Protein AF-A0A830BD38-F1 (afdb_monomer_lite)

pLDDT: mean 71.61, std 22.41, range [25.81, 93.94]

Foldseek 3Di:
DLVQLLVLLLVCCPDPVNCVLVVLLVLLVVLDVDDSVVSSLLSNWRWDFDFPWDADPDVPDIDGDDAAQPAEAEDEDESPRLRNVQVNVLSLNVVSVYQYEYEYALSSLVSVVVSVVSSVVSPDDPRRYRYDRDHPVVPPVPPPPPVVHPVCHPDPPNPDPPSCVRGDGDSVVVVVVVVPPPPPDDD

Secondary structure (DSSP, 8-state):
-HHHHHHHHHHHHH-SSS-HHHHHHHHHHHHS---HHHHHHHHS--------EEE-SSTT-EEE------SEEEEE--TTSSSHHHHHHHHHHHHTT-EEEEE--TTTHHHHHHHHHHHHHTT--TTS-EEE---HHHHTTTS---HHHHTTTS-SS-S-TTTSTT-----HHHHHHTTSSS-----

Sequence (187 aa):
MLGDVTTKAAHRLSQPEVKFLIFFAKLIQRVSPKSYQQAFAEVYVCFLVRSFAVPGNHLGQQSHGFRWPYGPVTIITHFNFPLEIPVLQLMGALYMGNKPLLRVDSKVCVVMEQMLRLLHECGLPLTDVDFINSDGKSFSWKLPKKKKLQELAENCFVPNAGFFKDAVFEDPAIISAGQASESWDDA

Organism: NCBI:txid374723

Structure (mmCIF, N/CA/C/O backbone):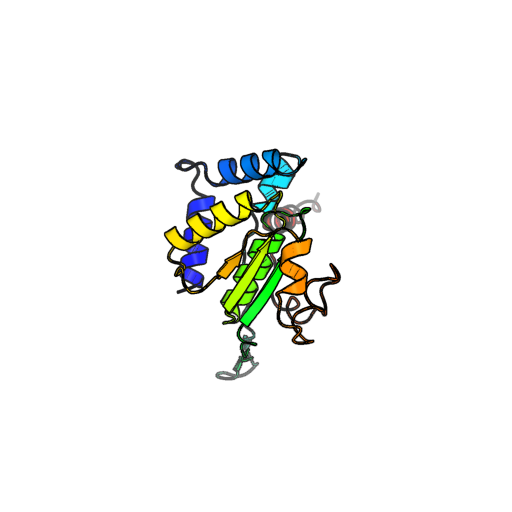
data_AF-A0A830BD38-F1
#
_entry.id   AF-A0A830BD38-F1
#
loop_
_atom_site.group_PDB
_atom_site.id
_atom_site.type_symbol
_atom_site.label_atom_id
_atom_site.label_alt_id
_atom_site.label_comp_id
_atom_site.label_asym_id
_atom_site.label_entity_id
_atom_site.label_seq_id
_atom_site.pdbx_PDB_ins_code
_atom_site.Cartn_x
_atom_site.Cartn_y
_atom_site.Cartn_z
_atom_site.occupancy
_atom_site.B_iso_or_equiv
_atom_site.auth_seq_id
_atom_site.auth_comp_id
_atom_site.auth_asym_id
_atom_site.auth_atom_id
_atom_site.pdbx_PDB_model_num
ATOM 1 N N . MET A 1 1 ? 0.819 -2.268 -16.549 1.00 77.06 1 MET A N 1
ATOM 2 C CA . MET A 1 1 ? 0.656 -3.280 -15.478 1.00 77.06 1 MET A CA 1
ATOM 3 C C . MET A 1 1 ? 0.435 -2.625 -14.117 1.00 77.06 1 MET A C 1
ATOM 5 O O . MET A 1 1 ? -0.718 -2.474 -13.753 1.00 77.06 1 MET A O 1
ATOM 9 N N . LEU A 1 2 ? 1.465 -2.166 -13.385 1.00 85.56 2 LEU A N 1
ATOM 10 C CA . LEU A 1 2 ? 1.257 -1.543 -12.060 1.00 85.56 2 LEU A CA 1
ATOM 11 C C . LEU A 1 2 ? 0.516 -0.197 -12.124 1.00 85.56 2 LEU A C 1
ATOM 13 O O . LEU A 1 2 ? -0.329 0.062 -11.279 1.00 85.56 2 LEU A O 1
ATOM 17 N N . GLY A 1 3 ? 0.764 0.620 -13.154 1.00 85.44 3 GLY A N 1
ATOM 18 C CA . GLY A 1 3 ? -0.007 1.850 -13.382 1.00 85.44 3 GLY A CA 1
ATOM 19 C C . GLY A 1 3 ? -1.508 1.581 -13.536 1.00 85.44 3 GLY A C 1
ATOM 20 O O . GLY A 1 3 ? -2.314 2.237 -12.889 1.00 85.44 3 GLY A O 1
ATOM 21 N N . ASP A 1 4 ? -1.880 0.547 -14.299 1.00 88.31 4 ASP A N 1
ATOM 22 C CA . ASP A 1 4 ? -3.284 0.158 -14.493 1.00 88.31 4 ASP A CA 1
ATOM 23 C C . ASP A 1 4 ? -3.930 -0.328 -13.190 1.00 88.31 4 ASP A C 1
ATOM 25 O O . ASP A 1 4 ? -5.096 -0.029 -12.932 1.00 88.31 4 ASP A O 1
ATOM 29 N N . VAL A 1 5 ? -3.178 -1.063 -12.360 1.00 90.81 5 VAL A N 1
ATOM 30 C CA . VAL A 1 5 ? -3.624 -1.499 -11.026 1.00 90.81 5 VAL A CA 1
ATOM 31 C C . VAL A 1 5 ? -3.916 -0.284 -10.150 1.00 90.81 5 VAL A C 1
ATOM 33 O O . VAL A 1 5 ? -4.992 -0.211 -9.560 1.00 90.81 5 VAL A O 1
ATOM 36 N N . THR A 1 6 ? -3.011 0.696 -10.113 1.00 89.06 6 THR A N 1
ATOM 37 C CA . THR A 1 6 ? -3.193 1.928 -9.334 1.00 89.06 6 THR A CA 1
ATOM 38 C C . THR A 1 6 ? -4.376 2.745 -9.835 1.00 89.06 6 THR A C 1
ATOM 40 O O . THR A 1 6 ? -5.195 3.178 -9.029 1.00 89.06 6 THR A O 1
ATOM 43 N N . THR A 1 7 ? -4.527 2.909 -11.151 1.00 88.88 7 THR A N 1
ATOM 44 C CA . THR A 1 7 ? -5.673 3.619 -11.735 1.00 88.88 7 THR A CA 1
ATOM 45 C C . THR A 1 7 ? -6.992 2.924 -11.401 1.00 88.88 7 THR A C 1
ATOM 47 O O . THR A 1 7 ? -7.953 3.587 -11.009 1.00 88.88 7 THR A O 1
ATOM 50 N N . LYS A 1 8 ? -7.050 1.589 -11.487 1.00 90.44 8 LYS A N 1
ATOM 51 C CA . LYS A 1 8 ? -8.240 0.814 -11.101 1.00 90.44 8 LYS A CA 1
ATOM 52 C C . LYS A 1 8 ? -8.540 0.932 -9.609 1.00 90.44 8 LYS A C 1
ATOM 54 O O . LYS A 1 8 ? -9.698 1.140 -9.254 1.00 90.44 8 LYS A O 1
ATOM 59 N N . ALA A 1 9 ? -7.526 0.841 -8.751 1.00 89.44 9 ALA A N 1
ATOM 60 C CA . ALA A 1 9 ? -7.683 0.979 -7.306 1.00 89.44 9 ALA A CA 1
ATOM 61 C C . ALA A 1 9 ? -8.188 2.379 -6.929 1.00 89.44 9 ALA A C 1
ATOM 63 O O . ALA A 1 9 ? -9.169 2.499 -6.196 1.00 89.44 9 ALA A O 1
ATOM 64 N N . ALA A 1 10 ? -7.594 3.429 -7.504 1.00 87.56 10 ALA A N 1
ATOM 65 C CA . ALA A 1 10 ? -8.036 4.808 -7.319 1.00 87.56 10 ALA A CA 1
ATOM 66 C C . ALA A 1 10 ? -9.488 4.997 -7.779 1.00 87.56 10 ALA A C 1
ATOM 68 O O . ALA A 1 10 ? -10.291 5.580 -7.052 1.00 87.56 10 ALA A O 1
ATOM 69 N N . HIS A 1 11 ? -9.855 4.440 -8.939 1.00 88.06 11 HIS A N 1
ATOM 70 C CA . HIS A 1 11 ? -11.228 4.484 -9.439 1.00 88.06 11 HIS A CA 1
ATOM 71 C C . HIS A 1 11 ? -12.208 3.766 -8.498 1.00 88.06 11 HIS A C 1
ATOM 73 O O . HIS A 1 11 ? -13.248 4.318 -8.154 1.00 88.06 11 HIS A O 1
ATOM 79 N N . ARG A 1 12 ? -11.868 2.566 -8.009 1.00 87.19 12 ARG A N 1
ATOM 80 C CA . ARG A 1 12 ? -12.706 1.818 -7.052 1.00 87.19 12 ARG A CA 1
ATOM 81 C C . ARG A 1 12 ? -12.887 2.553 -5.725 1.00 87.19 12 ARG A C 1
ATOM 83 O O . ARG A 1 12 ? -13.972 2.496 -5.152 1.00 87.19 12 ARG A O 1
ATOM 90 N N . LEU A 1 13 ? -11.858 3.251 -5.250 1.00 86.25 13 LEU A N 1
ATOM 91 C CA . LEU A 1 13 ? -11.946 4.075 -4.044 1.00 86.25 13 LEU A CA 1
ATOM 92 C C . LEU A 1 13 ? -12.805 5.327 -4.260 1.00 86.25 13 LEU A C 1
ATOM 94 O O . LEU A 1 13 ? -13.519 5.725 -3.347 1.00 86.25 13 LEU A O 1
ATOM 98 N N . SER A 1 14 ? -12.783 5.925 -5.452 1.00 82.94 14 SER A N 1
ATOM 99 C CA . SER A 1 14 ? -13.543 7.146 -5.763 1.00 82.94 14 SER A CA 1
ATOM 100 C C . SER A 1 14 ? -14.993 6.897 -6.194 1.00 82.94 14 SER A C 1
ATOM 102 O O . SER A 1 14 ? -15.781 7.841 -6.234 1.00 82.94 14 SER A O 1
ATOM 104 N N . GLN A 1 15 ? -15.390 5.648 -6.458 1.00 80.31 15 GLN A N 1
ATOM 105 C CA . GLN A 1 15 ? -16.774 5.307 -6.789 1.00 80.31 15 GLN A CA 1
ATOM 106 C C . GLN A 1 15 ? -17.727 5.548 -5.596 1.00 80.31 15 GLN A C 1
ATOM 108 O O . GLN A 1 15 ? -17.613 4.870 -4.567 1.00 80.31 15 GLN A O 1
ATOM 113 N N . PRO A 1 16 ? -18.727 6.446 -5.727 1.00 69.56 16 PRO A N 1
ATOM 114 C CA . PRO A 1 16 ? -19.661 6.758 -4.642 1.00 69.56 16 PRO A CA 1
ATOM 115 C C . PRO A 1 16 ? -20.617 5.597 -4.326 1.00 69.56 16 PRO A C 1
ATOM 117 O O . PRO A 1 16 ? -21.064 5.452 -3.188 1.00 69.56 16 PRO A O 1
ATOM 120 N N . GLU A 1 17 ? -20.899 4.740 -5.311 1.00 62.22 17 GLU A N 1
ATOM 121 C CA . GLU A 1 17 ? -21.837 3.618 -5.184 1.00 62.22 17 GLU A CA 1
ATOM 122 C C . GLU A 1 17 ? -21.313 2.509 -4.264 1.00 62.22 17 GLU A C 1
ATOM 124 O O . GLU A 1 17 ? -22.076 1.918 -3.499 1.00 62.22 17 GLU A O 1
ATOM 129 N N . VAL A 1 18 ? -20.000 2.253 -4.287 1.00 62.66 18 VAL A N 1
ATOM 130 C CA . VAL A 1 18 ? -19.412 1.061 -3.653 1.00 62.66 18 VAL A CA 1
ATOM 131 C C . VAL A 1 18 ? -18.927 1.325 -2.220 1.00 62.66 18 VAL A C 1
ATOM 133 O O . VAL A 1 18 ? -18.515 0.409 -1.517 1.00 62.66 18 VAL A O 1
ATOM 136 N N . LYS A 1 19 ? -19.032 2.565 -1.719 1.00 78.88 19 LYS A N 1
ATOM 137 C CA . LYS A 1 19 ? -18.708 2.965 -0.330 1.00 78.88 19 LYS A CA 1
ATOM 138 C C . LYS A 1 19 ? -17.343 2.471 0.193 1.00 78.88 19 LYS A C 1
ATOM 140 O O . LYS A 1 19 ? -17.139 2.493 1.407 1.00 78.88 19 LYS A O 1
ATOM 145 N N . PHE A 1 20 ? -16.395 2.075 -0.664 1.00 83.75 20 PHE A N 1
ATOM 146 C CA . PHE A 1 20 ? -15.089 1.565 -0.229 1.00 83.75 20 PHE A CA 1
ATOM 147 C C . PHE A 1 20 ? -14.317 2.618 0.562 1.00 83.75 20 PHE A C 1
ATOM 149 O O . PHE A 1 20 ? -13.803 2.324 1.637 1.00 83.75 20 PHE A O 1
ATOM 156 N N . LEU A 1 21 ? -14.330 3.868 0.102 1.00 83.94 21 LEU A N 1
ATOM 157 C CA . LEU A 1 21 ? -13.717 4.987 0.815 1.00 83.94 21 LEU A CA 1
ATOM 158 C C . LEU A 1 21 ? -14.255 5.131 2.250 1.00 83.94 21 LEU A C 1
ATOM 160 O O . LEU A 1 21 ? -13.500 5.226 3.215 1.00 83.94 21 LEU A O 1
ATOM 164 N N . ILE A 1 22 ? -15.583 5.078 2.398 1.00 87.19 22 ILE A N 1
ATOM 165 C CA . ILE A 1 22 ? -16.274 5.171 3.692 1.00 87.19 22 ILE A CA 1
ATOM 166 C C . ILE A 1 22 ? -15.960 3.943 4.552 1.00 87.19 22 ILE A C 1
ATOM 168 O O . ILE A 1 22 ? -15.802 4.062 5.768 1.00 87.19 22 ILE A O 1
ATOM 172 N N . PHE A 1 23 ? -15.880 2.764 3.936 1.00 90.94 23 PHE A N 1
ATOM 173 C CA . PHE A 1 23 ? -15.516 1.522 4.604 1.00 90.94 23 PHE A CA 1
ATOM 174 C C . PHE A 1 23 ? -14.113 1.612 5.209 1.00 90.94 23 PHE A C 1
ATOM 176 O O . PHE A 1 23 ? -13.972 1.376 6.409 1.00 90.94 23 PHE A O 1
ATOM 183 N N . PHE A 1 24 ? -13.106 2.023 4.433 1.00 91.19 24 PHE A N 1
ATOM 184 C CA . PHE A 1 24 ? -11.736 2.172 4.928 1.00 91.19 24 PHE A CA 1
ATOM 185 C C . PHE A 1 24 ? -11.625 3.267 5.991 1.00 91.19 24 PHE A C 1
ATOM 187 O O . PHE A 1 24 ? -11.041 3.016 7.044 1.00 91.19 24 PHE A O 1
ATOM 194 N N . ALA A 1 25 ? -12.258 4.428 5.794 1.00 90.56 25 ALA A N 1
ATOM 195 C CA . ALA A 1 25 ? -12.259 5.498 6.794 1.00 90.56 25 ALA A CA 1
ATOM 196 C C . ALA A 1 25 ? -12.859 5.023 8.133 1.00 90.56 25 ALA A C 1
ATOM 198 O O . ALA A 1 25 ? -12.268 5.217 9.196 1.00 90.56 25 ALA A O 1
ATOM 199 N N . LYS A 1 26 ? -13.997 4.314 8.101 1.00 92.19 26 LYS A N 1
ATOM 200 C CA . LYS A 1 26 ? -14.614 3.739 9.311 1.00 92.19 26 LYS A CA 1
ATOM 201 C C . LYS A 1 26 ? -13.795 2.601 9.915 1.00 92.19 26 LYS A C 1
ATOM 203 O O . LYS A 1 26 ? -13.798 2.439 11.134 1.00 92.19 26 LYS A O 1
ATOM 208 N N . LEU A 1 27 ? -13.118 1.800 9.095 1.00 92.38 27 LEU A N 1
ATOM 209 C CA . LEU A 1 27 ? -12.240 0.736 9.575 1.00 92.38 27 LEU A CA 1
ATOM 210 C C . LEU A 1 27 ? -11.045 1.325 10.332 1.00 92.38 27 LEU A C 1
ATOM 212 O O . LEU A 1 27 ? -10.742 0.861 11.429 1.00 92.38 27 LEU A O 1
ATOM 216 N N . ILE A 1 28 ? -10.440 2.393 9.803 1.00 91.44 28 ILE A N 1
ATOM 217 C CA . ILE A 1 28 ? -9.360 3.135 10.465 1.00 91.44 28 ILE A CA 1
ATOM 218 C C . ILE A 1 28 ? -9.834 3.685 11.814 1.00 91.44 28 ILE A C 1
ATOM 220 O O . ILE A 1 28 ? -9.161 3.459 12.816 1.00 91.44 28 ILE A O 1
ATOM 224 N N . GLN A 1 29 ? -11.018 4.305 11.877 1.00 92.00 29 GLN A N 1
ATOM 225 C CA . GLN A 1 29 ? -11.581 4.805 13.141 1.00 92.00 29 GLN A CA 1
ATOM 226 C C . GLN A 1 29 ? -11.807 3.719 14.203 1.00 92.00 29 GLN A C 1
ATOM 228 O O . GLN A 1 29 ? -11.826 4.017 15.395 1.00 92.00 29 GLN A O 1
ATOM 233 N N . ARG A 1 30 ? -12.011 2.460 13.795 1.00 91.69 30 ARG A N 1
ATOM 234 C CA . ARG A 1 30 ? -12.192 1.339 14.732 1.00 91.69 30 ARG A CA 1
ATOM 235 C C . ARG A 1 30 ? -10.878 0.824 15.306 1.00 91.69 30 ARG A C 1
ATOM 237 O O . ARG A 1 30 ? -10.887 0.296 16.413 1.00 91.69 30 ARG A O 1
ATOM 244 N N . VAL A 1 31 ? -9.779 0.938 14.562 1.00 89.50 31 VAL A N 1
ATOM 245 C CA . VAL A 1 31 ? -8.465 0.420 14.984 1.00 89.50 31 VAL A CA 1
ATOM 246 C C . VAL A 1 31 ? -7.549 1.498 15.555 1.00 89.50 31 VAL A C 1
ATOM 248 O O . VAL A 1 31 ? -6.598 1.180 16.263 1.00 89.50 31 VAL A O 1
ATOM 251 N N . SER A 1 32 ? -7.820 2.767 15.248 1.00 87.62 32 SER A N 1
ATOM 252 C CA . SER A 1 32 ? -7.028 3.914 15.674 1.00 87.62 32 SER A CA 1
ATOM 253 C C . SER A 1 32 ? -7.949 5.074 16.067 1.00 87.62 32 SER A C 1
ATOM 255 O O . SER A 1 32 ? -8.920 5.343 15.355 1.00 87.62 32 SER A O 1
ATOM 257 N N . PRO A 1 33 ? -7.677 5.780 17.182 1.00 88.50 33 PRO A N 1
ATOM 258 C CA . PRO A 1 33 ? -8.521 6.865 17.676 1.00 88.50 33 PRO A CA 1
ATOM 259 C C . PRO A 1 33 ? -8.312 8.146 16.850 1.00 88.50 33 PRO A C 1
ATOM 261 O O . PRO A 1 33 ? -7.721 9.115 17.321 1.00 88.50 33 PRO A O 1
ATOM 264 N N . LYS A 1 34 ? -8.780 8.145 15.598 1.00 87.88 34 LYS A N 1
ATOM 265 C CA . LYS A 1 34 ? -8.681 9.280 14.671 1.00 87.88 34 LYS A CA 1
ATOM 266 C C . LYS A 1 34 ? -10.043 9.877 14.339 1.00 87.88 34 LYS A C 1
ATOM 268 O O . LYS A 1 34 ? -11.065 9.183 14.305 1.00 87.88 34 LYS A O 1
ATOM 273 N N . SER A 1 35 ? -10.056 11.179 14.056 1.00 92.25 35 SER A N 1
ATOM 274 C CA . SER A 1 35 ? -11.255 11.846 13.545 1.00 92.25 35 SER A CA 1
ATOM 275 C C . SER A 1 35 ? -11.627 11.283 12.170 1.00 92.25 35 SER A C 1
ATOM 277 O O . SER A 1 35 ? -10.781 10.757 11.446 1.00 92.25 35 SER A O 1
ATOM 279 N N . TYR A 1 36 ? -12.902 11.388 11.792 1.00 89.62 36 TYR A N 1
ATOM 280 C CA . TYR A 1 36 ? -13.357 10.870 10.498 1.00 89.62 36 TYR A CA 1
ATOM 281 C C . TYR A 1 36 ? -12.655 11.577 9.338 1.00 89.62 36 TYR A C 1
ATOM 283 O O . TYR A 1 36 ? -12.253 10.929 8.383 1.00 89.62 36 TYR A O 1
ATOM 291 N N . GLN A 1 37 ? -12.462 12.893 9.449 1.00 89.56 37 GLN A N 1
ATOM 292 C CA . GLN A 1 37 ? -11.770 13.691 8.438 1.00 89.56 37 GLN A CA 1
ATOM 293 C C . GLN A 1 37 ? -10.311 13.258 8.273 1.00 89.56 37 GLN A C 1
ATOM 295 O O . GLN A 1 37 ? -9.845 13.119 7.148 1.00 89.56 37 GLN A O 1
ATOM 300 N N . GLN A 1 38 ? -9.613 12.972 9.375 1.00 87.12 38 GLN A N 1
ATOM 301 C CA . GLN A 1 38 ? -8.239 12.478 9.314 1.00 87.12 38 GLN A CA 1
ATOM 302 C C . GLN A 1 38 ? -8.171 11.072 8.703 1.00 87.12 38 GLN A C 1
ATOM 304 O O . GLN A 1 38 ? -7.370 10.826 7.807 1.00 87.12 38 GLN A O 1
ATOM 309 N N . ALA A 1 39 ? -9.060 10.170 9.129 1.00 88.38 39 ALA A N 1
ATOM 310 C CA . ALA A 1 39 ? -9.146 8.823 8.571 1.00 88.38 39 ALA A CA 1
ATOM 311 C C . ALA A 1 39 ? -9.531 8.826 7.081 1.00 88.38 39 ALA A C 1
ATOM 313 O O . ALA A 1 39 ? -9.086 7.969 6.326 1.00 88.38 39 ALA A O 1
ATOM 314 N N . PHE A 1 40 ? -10.354 9.782 6.652 1.00 88.38 40 PHE A N 1
ATOM 315 C CA . PHE A 1 40 ? -10.717 9.981 5.253 1.00 88.38 40 PHE A CA 1
ATOM 316 C C . PHE A 1 40 ? -9.521 10.467 4.429 1.00 88.38 40 PHE A C 1
ATOM 318 O O . PHE A 1 40 ? -9.263 9.914 3.362 1.00 88.38 40 PHE A O 1
ATOM 325 N N . ALA A 1 41 ? -8.773 11.452 4.937 1.00 86.19 41 ALA A N 1
ATOM 326 C CA . ALA A 1 41 ? -7.584 11.977 4.272 1.00 86.19 41 ALA A CA 1
ATOM 327 C C . ALA A 1 41 ? -6.530 10.883 4.040 1.00 86.19 41 ALA A C 1
ATOM 329 O O . ALA A 1 41 ? -5.989 10.795 2.945 1.00 86.19 41 ALA A O 1
ATOM 330 N N . GLU A 1 42 ? -6.331 9.977 5.005 1.00 85.94 42 GLU A N 1
ATOM 331 C CA . GLU A 1 42 ? -5.406 8.839 4.865 1.00 85.94 42 GLU A CA 1
ATOM 332 C C . GLU A 1 42 ? -5.766 7.871 3.732 1.00 85.94 42 GLU A C 1
ATOM 334 O O . GLU A 1 42 ? -4.886 7.229 3.162 1.00 85.94 42 GLU A O 1
ATOM 339 N N . VAL A 1 43 ? -7.057 7.723 3.423 1.00 85.06 43 VAL A N 1
ATOM 340 C CA . VAL A 1 43 ? -7.534 6.849 2.338 1.00 85.06 43 VAL A CA 1
ATOM 341 C C . VAL A 1 43 ? -7.496 7.576 0.997 1.00 85.06 43 VAL A C 1
ATOM 343 O O . VAL A 1 43 ? -7.299 6.944 -0.038 1.00 85.06 43 VAL A O 1
ATOM 346 N N . TYR A 1 44 ? -7.670 8.897 1.010 1.00 79.56 44 TYR A N 1
ATOM 347 C CA . TYR A 1 44 ? -7.700 9.739 -0.183 1.00 79.56 44 TYR A CA 1
ATOM 348 C C . TYR A 1 44 ? -6.302 10.096 -0.728 1.00 79.56 44 TYR A C 1
ATOM 350 O O . TYR A 1 44 ? -6.170 10.935 -1.617 1.00 79.56 44 TYR A O 1
ATOM 358 N N . VAL A 1 45 ? -5.240 9.456 -0.238 1.00 68.00 45 VAL A N 1
ATOM 359 C CA . VAL A 1 45 ? -3.889 9.690 -0.755 1.00 68.00 45 VAL A CA 1
ATOM 360 C C . VAL A 1 45 ? -3.689 8.951 -2.077 1.00 68.00 45 VAL A C 1
ATOM 362 O O . VAL A 1 45 ? -3.914 7.745 -2.186 1.00 68.00 45 VAL A O 1
ATOM 365 N N . CYS A 1 46 ? -3.249 9.688 -3.097 1.00 60.06 46 CYS A N 1
ATOM 366 C CA . CYS A 1 46 ? -2.926 9.138 -4.406 1.00 60.06 46 CYS A CA 1
ATOM 367 C C . CYS A 1 46 ? -1.423 8.830 -4.490 1.00 60.06 46 CYS A C 1
ATOM 369 O O . CYS A 1 46 ? -0.583 9.656 -4.137 1.00 60.06 46 CYS A O 1
ATOM 371 N N . PHE A 1 47 ? -1.070 7.635 -4.964 1.00 67.19 47 PHE A N 1
ATOM 372 C CA . PHE A 1 47 ? 0.316 7.160 -4.979 1.00 67.19 47 PHE A CA 1
ATOM 373 C C . PHE A 1 47 ? 0.896 7.200 -6.393 1.00 67.19 47 PHE A C 1
ATOM 375 O O . PHE A 1 47 ? 0.710 6.260 -7.175 1.00 67.19 47 PHE A O 1
ATOM 382 N N . LEU A 1 48 ? 1.629 8.273 -6.706 1.00 61.53 48 LEU A N 1
ATOM 383 C CA . LEU A 1 48 ? 2.283 8.489 -7.996 1.00 61.53 48 LEU A CA 1
ATOM 384 C C . LEU A 1 48 ? 3.809 8.393 -7.868 1.00 61.53 48 LEU A C 1
ATOM 386 O O . LEU A 1 48 ? 4.409 8.909 -6.929 1.00 61.53 48 LEU A O 1
ATOM 390 N N . VAL A 1 49 ? 4.454 7.756 -8.846 1.00 64.31 49 VAL A N 1
ATOM 391 C CA . VAL A 1 49 ? 5.913 7.802 -9.002 1.00 64.31 49 VAL A CA 1
ATOM 392 C C . VAL A 1 49 ? 6.253 8.571 -10.260 1.00 64.31 49 VAL A C 1
ATOM 394 O O . VAL A 1 49 ? 5.753 8.275 -11.346 1.00 64.31 49 VAL A O 1
ATOM 397 N N . ARG A 1 50 ? 7.147 9.548 -10.113 1.00 66.50 50 ARG A N 1
ATOM 398 C CA . ARG A 1 50 ? 7.633 10.354 -11.224 1.00 66.50 50 ARG A CA 1
ATOM 399 C C . ARG A 1 50 ? 8.847 9.690 -11.879 1.00 66.50 50 ARG A C 1
ATOM 401 O O . ARG A 1 50 ? 9.754 9.175 -11.211 1.00 66.50 50 ARG A O 1
ATOM 408 N N . SER A 1 51 ? 8.860 9.704 -13.210 1.00 65.50 51 SER A N 1
ATOM 409 C CA . SER A 1 51 ? 10.034 9.329 -14.001 1.00 65.50 51 SER A CA 1
ATOM 410 C C . SER A 1 51 ? 11.078 10.449 -13.992 1.00 65.50 51 SER A C 1
ATOM 412 O O . SER A 1 51 ? 10.734 11.631 -13.976 1.00 65.50 51 SER A O 1
ATOM 414 N N . PHE A 1 52 ? 12.355 10.078 -14.047 1.00 67.94 52 PHE A N 1
ATOM 415 C CA . PHE A 1 52 ? 13.470 11.007 -14.214 1.00 67.94 52 PHE A CA 1
ATOM 416 C C . PHE A 1 52 ? 13.811 11.189 -15.690 1.00 67.94 52 PHE A C 1
ATOM 418 O O . PHE A 1 52 ? 14.871 10.762 -16.152 1.00 67.94 52 PHE A O 1
ATOM 425 N N . ALA A 1 53 ? 12.890 11.790 -16.432 1.00 72.56 53 ALA A N 1
ATOM 426 C CA . ALA A 1 53 ? 13.163 12.255 -17.781 1.00 72.56 53 ALA A CA 1
ATOM 427 C C . ALA A 1 53 ? 13.279 13.778 -17.743 1.00 72.56 53 ALA A C 1
ATOM 429 O O . ALA A 1 53 ? 12.315 14.456 -17.378 1.00 72.56 53 ALA A O 1
ATOM 430 N N . VAL A 1 54 ? 14.454 14.311 -18.082 1.00 76.50 54 VAL A N 1
ATOM 431 C CA . VAL A 1 54 ? 14.631 15.757 -18.261 1.00 76.50 54 VAL A CA 1
ATOM 432 C C . VAL A 1 54 ? 14.784 16.023 -19.758 1.00 76.50 54 VAL A C 1
ATOM 434 O O . VAL A 1 54 ? 15.714 15.489 -20.376 1.00 76.50 54 VAL A O 1
ATOM 437 N N . PRO A 1 55 ? 13.870 16.799 -20.369 1.00 80.38 55 PRO A N 1
ATOM 438 C CA . PRO A 1 55 ? 14.022 17.192 -21.759 1.00 80.38 55 PRO A CA 1
ATOM 439 C C . PRO A 1 55 ? 15.228 18.125 -21.885 1.00 80.38 55 PRO A C 1
ATOM 441 O O . PRO A 1 55 ? 15.428 19.019 -21.064 1.00 80.38 55 PRO A O 1
ATOM 444 N N . GLY A 1 56 ? 16.058 17.887 -22.895 1.00 83.00 56 GLY A N 1
ATOM 445 C CA . GLY A 1 56 ? 17.142 18.789 -23.252 1.00 83.00 56 GLY A CA 1
ATOM 446 C C . GLY A 1 56 ? 16.658 19.932 -24.139 1.00 83.00 56 GLY A C 1
ATOM 447 O O . GLY A 1 56 ? 15.536 19.935 -24.641 1.00 83.00 56 GLY A O 1
ATOM 448 N N . ASN A 1 57 ? 17.550 20.890 -24.375 1.00 86.56 57 ASN A N 1
ATOM 449 C CA . ASN A 1 57 ? 17.244 22.089 -25.159 1.00 86.56 57 ASN A CA 1
ATOM 450 C C . ASN A 1 57 ? 17.296 21.852 -26.679 1.00 86.56 57 ASN A C 1
ATOM 452 O O . ASN A 1 57 ? 16.999 22.760 -27.449 1.00 86.56 57 ASN A O 1
ATOM 456 N N . HIS A 1 58 ? 17.686 20.653 -27.118 1.00 86.50 58 HIS A N 1
ATOM 457 C CA . HIS A 1 58 ? 17.798 20.289 -28.528 1.00 86.50 58 HIS A CA 1
ATOM 458 C C . HIS A 1 58 ? 16.875 19.122 -28.865 1.00 86.50 58 HIS A C 1
ATOM 460 O O . HIS A 1 58 ? 16.622 18.242 -28.038 1.00 86.50 58 HIS A O 1
ATOM 466 N N . LEU A 1 59 ? 16.400 19.091 -30.110 1.00 82.31 59 LEU A N 1
ATOM 467 C CA . LEU A 1 59 ? 15.556 18.012 -30.609 1.00 82.31 59 LEU A CA 1
ATOM 468 C C . LEU A 1 59 ? 16.286 16.663 -30.465 1.00 82.31 59 LEU A C 1
ATOM 470 O O . LEU A 1 59 ? 17.421 16.515 -30.911 1.00 82.31 59 LEU A O 1
ATOM 474 N N . GLY A 1 60 ? 15.642 15.689 -29.819 1.00 82.56 60 GLY A N 1
ATOM 475 C CA . GLY A 1 60 ? 16.224 14.367 -29.551 1.00 82.56 60 GLY A CA 1
ATOM 476 C C . GLY A 1 60 ? 17.115 14.286 -28.305 1.00 82.56 60 GLY A C 1
ATOM 477 O O . GLY A 1 60 ? 17.529 13.192 -27.927 1.00 82.56 60 GLY A O 1
ATOM 478 N N . GLN A 1 61 ? 17.378 15.402 -27.621 1.00 85.56 61 GLN A N 1
ATOM 479 C CA . GLN A 1 61 ? 18.104 15.394 -26.357 1.00 85.56 61 GLN A CA 1
ATOM 480 C C . GLN A 1 61 ? 17.139 15.074 -25.210 1.00 85.56 61 GLN A C 1
ATOM 482 O O . GLN A 1 61 ? 16.270 15.871 -24.864 1.00 85.56 61 GLN A O 1
ATOM 487 N N . GLN A 1 62 ? 17.297 13.902 -24.602 1.00 83.25 62 GLN A N 1
ATOM 488 C CA . GLN A 1 62 ? 16.577 13.5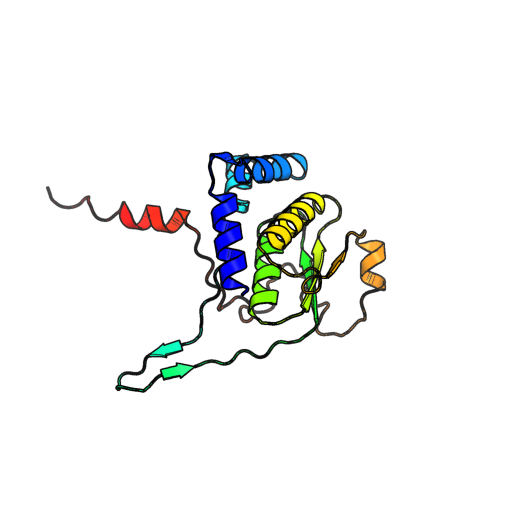06 -23.392 1.00 83.25 62 GLN A CA 1
ATOM 489 C C . GLN A 1 62 ? 17.544 12.769 -22.471 1.00 83.25 62 GLN A C 1
ATOM 491 O O . GLN A 1 62 ? 18.220 11.834 -22.903 1.00 83.25 62 GLN A O 1
ATOM 496 N N . SER A 1 63 ? 17.624 13.180 -21.207 1.00 80.94 63 SER A N 1
ATOM 497 C CA . SER A 1 63 ? 18.316 12.391 -20.189 1.00 80.94 63 SER A CA 1
ATOM 498 C C . SER A 1 63 ? 17.305 11.492 -19.485 1.00 80.94 63 SER A C 1
ATOM 500 O O . SER A 1 63 ? 16.237 11.944 -19.079 1.00 80.94 63 SER A O 1
ATOM 502 N N . HIS A 1 64 ? 17.645 10.209 -19.363 1.00 80.12 64 HIS A N 1
ATOM 503 C CA . HIS A 1 64 ? 16.826 9.214 -18.681 1.00 80.12 64 HIS A CA 1
ATOM 504 C C . HIS A 1 64 ? 17.611 8.634 -17.511 1.00 80.12 64 HIS A C 1
ATOM 506 O O . HIS A 1 64 ? 18.677 8.042 -17.693 1.00 80.12 64 HIS A O 1
ATOM 512 N N . GLY A 1 65 ? 17.081 8.801 -16.303 1.00 77.75 65 GLY A N 1
ATOM 513 C CA . GLY A 1 65 ? 17.579 8.100 -15.128 1.00 77.75 65 GLY A CA 1
ATOM 514 C C . GLY A 1 65 ? 17.018 6.682 -15.076 1.00 77.75 65 GLY A C 1
ATOM 515 O O . GLY A 1 65 ? 15.804 6.501 -14.984 1.00 77.75 65 GLY A O 1
ATOM 516 N N . PHE A 1 66 ? 17.891 5.676 -15.087 1.00 76.12 66 PHE A N 1
ATOM 517 C CA . PHE A 1 66 ? 17.500 4.294 -14.815 1.00 76.12 66 PHE A CA 1
ATOM 518 C C . PHE A 1 66 ? 17.579 4.015 -13.315 1.00 76.12 66 PHE A C 1
ATOM 520 O O . PHE A 1 66 ? 18.561 4.363 -12.659 1.00 76.12 66 PHE A O 1
ATOM 527 N N . ARG A 1 67 ? 16.547 3.366 -12.770 1.00 73.19 67 ARG A N 1
ATOM 528 C CA . ARG A 1 67 ? 16.528 2.894 -11.381 1.00 73.19 67 ARG A CA 1
ATOM 529 C C . ARG A 1 67 ? 16.747 1.388 -11.373 1.00 73.19 67 ARG A C 1
ATOM 531 O O . ARG A 1 67 ? 16.107 0.673 -12.139 1.00 73.19 67 ARG A O 1
ATOM 538 N N . TRP A 1 68 ? 17.649 0.921 -10.517 1.00 78.81 68 TRP A N 1
ATOM 539 C CA . TRP A 1 68 ? 17.923 -0.505 -10.360 1.00 78.81 68 TRP A CA 1
ATOM 540 C C . TRP A 1 68 ? 17.273 -1.023 -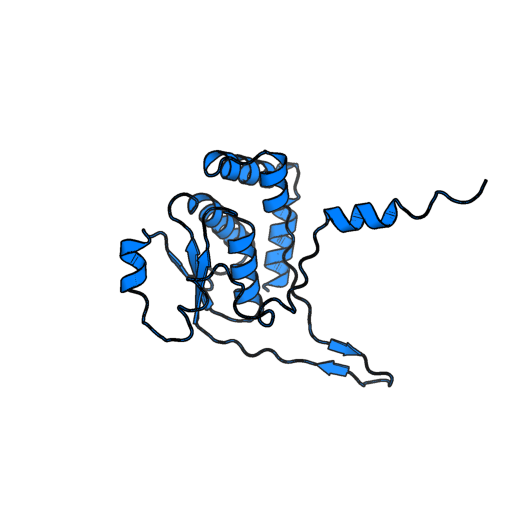9.073 1.00 78.81 68 TRP A C 1
ATOM 542 O O . TRP A 1 68 ? 17.494 -0.416 -8.020 1.00 78.81 68 TRP A O 1
ATOM 552 N N . PRO A 1 69 ? 16.488 -2.114 -9.122 1.00 82.88 69 PRO A N 1
ATOM 553 C CA . PRO A 1 69 ? 15.867 -2.670 -7.928 1.00 82.88 69 PRO A CA 1
ATOM 554 C C . PRO A 1 69 ? 16.930 -3.211 -6.970 1.00 82.88 69 PRO A C 1
ATOM 556 O O . PRO A 1 69 ? 17.921 -3.823 -7.376 1.00 82.88 69 PRO A O 1
ATOM 559 N N . TYR A 1 70 ? 16.691 -3.031 -5.675 1.00 77.31 70 TYR A N 1
ATOM 560 C CA . TYR A 1 70 ? 17.496 -3.639 -4.618 1.00 77.31 70 TYR A CA 1
ATOM 561 C C . TYR A 1 70 ? 17.211 -5.139 -4.460 1.00 77.31 70 TYR A C 1
ATOM 563 O O . TYR A 1 70 ? 18.059 -5.868 -3.942 1.00 77.31 70 TYR A O 1
ATOM 571 N N . GLY A 1 71 ? 16.037 -5.600 -4.902 1.00 82.56 71 GLY A N 1
ATOM 572 C CA . GLY A 1 71 ? 15.584 -6.983 -4.766 1.00 82.56 71 GLY A CA 1
ATOM 573 C C . GLY A 1 71 ? 14.579 -7.137 -3.618 1.00 82.56 71 GLY A C 1
ATOM 574 O O . GLY A 1 71 ? 13.655 -6.329 -3.522 1.00 82.56 71 GLY A O 1
ATOM 575 N N . PRO A 1 72 ? 14.695 -8.170 -2.761 1.00 84.12 72 PRO A N 1
ATOM 576 C CA . PRO A 1 72 ? 13.800 -8.340 -1.616 1.00 84.12 72 PRO A CA 1
ATOM 577 C C . PRO A 1 72 ? 13.974 -7.219 -0.583 1.00 84.12 72 PRO A C 1
ATOM 579 O O . PRO A 1 72 ? 15.083 -7.000 -0.086 1.00 84.12 72 PRO A O 1
ATOM 582 N N . VAL A 1 73 ? 12.881 -6.538 -0.237 1.00 81.44 73 VAL A N 1
ATOM 583 C CA . VAL A 1 73 ? 12.865 -5.433 0.736 1.00 81.44 73 VAL A CA 1
ATOM 584 C C . VAL A 1 73 ? 11.849 -5.707 1.834 1.00 81.44 73 VAL A C 1
ATOM 586 O O . VAL A 1 73 ? 10.760 -6.186 1.556 1.00 81.44 73 VAL A O 1
ATOM 589 N N . THR A 1 74 ? 12.181 -5.393 3.083 1.00 84.75 74 THR A N 1
ATOM 590 C CA . THR A 1 74 ? 11.247 -5.519 4.207 1.00 84.75 74 THR A CA 1
ATOM 591 C C . THR A 1 74 ? 10.729 -4.144 4.591 1.00 84.75 74 THR A C 1
ATOM 593 O O . THR A 1 74 ? 11.515 -3.232 4.832 1.00 84.75 74 THR A O 1
ATOM 596 N N . ILE A 1 75 ? 9.409 -4.012 4.673 1.00 84.38 75 ILE A N 1
ATOM 597 C CA . ILE A 1 75 ? 8.716 -2.796 5.085 1.00 84.38 75 ILE A CA 1
ATOM 598 C C . ILE A 1 75 ? 8.120 -3.052 6.464 1.00 84.38 75 ILE A C 1
ATOM 600 O O . ILE A 1 75 ? 7.317 -3.971 6.632 1.00 84.38 75 ILE A O 1
ATOM 604 N N . ILE A 1 76 ? 8.518 -2.241 7.443 1.00 83.31 76 ILE A N 1
ATOM 605 C CA . ILE A 1 76 ? 7.977 -2.279 8.800 1.00 83.31 76 ILE A CA 1
ATOM 606 C C . ILE A 1 76 ? 7.343 -0.929 9.091 1.00 83.31 76 ILE A C 1
ATOM 608 O O . ILE A 1 76 ? 8.024 0.092 9.075 1.00 83.31 76 ILE A O 1
ATOM 612 N N . THR A 1 77 ? 6.042 -0.931 9.361 1.00 82.50 77 THR A N 1
ATOM 613 C CA . THR A 1 77 ? 5.286 0.296 9.623 1.00 82.50 77 THR A CA 1
ATOM 614 C C . THR A 1 77 ? 4.745 0.334 11.046 1.00 82.50 77 THR A C 1
ATOM 616 O O . THR A 1 77 ? 4.463 -0.695 11.669 1.00 82.50 77 THR A O 1
ATOM 619 N N . HIS A 1 78 ? 4.618 1.548 11.578 1.00 79.38 78 HIS A N 1
ATOM 620 C CA . HIS A 1 78 ? 4.090 1.801 12.914 1.00 79.38 78 HIS A CA 1
ATOM 621 C C . HIS A 1 78 ? 2.563 1.992 12.899 1.00 79.38 78 HIS A C 1
ATOM 623 O O . HIS A 1 78 ? 1.943 2.189 11.858 1.00 79.38 78 HIS A O 1
ATOM 629 N N . PHE A 1 79 ? 1.947 2.051 14.080 1.00 79.38 79 PHE A N 1
ATOM 630 C CA . PHE A 1 79 ? 0.488 2.128 14.230 1.00 79.38 79 PHE A CA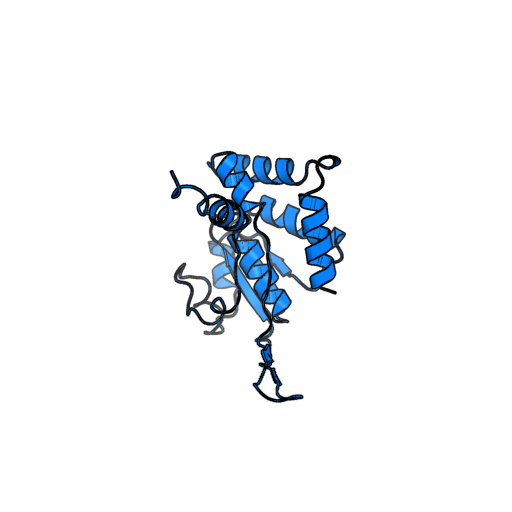 1
ATOM 631 C C . PHE A 1 79 ? -0.141 3.502 13.918 1.00 79.38 79 PHE A C 1
ATOM 633 O O . PHE A 1 79 ? -1.332 3.553 13.624 1.00 79.38 79 PHE A O 1
ATOM 640 N N . ASN A 1 80 ? 0.617 4.612 13.986 1.00 81.88 80 ASN A N 1
ATOM 641 C CA . ASN A 1 80 ? 0.034 5.956 13.844 1.00 81.88 80 ASN A CA 1
ATOM 642 C C . ASN A 1 80 ? -0.664 6.202 12.505 1.00 81.88 80 ASN A C 1
ATOM 644 O O . ASN A 1 80 ? -1.674 6.879 12.523 1.00 81.88 80 ASN A O 1
ATOM 648 N N . PHE A 1 81 ? -0.180 5.684 11.374 1.00 83.94 81 PHE A N 1
ATOM 649 C CA . PHE A 1 81 ? -0.815 5.849 10.058 1.00 83.94 81 PHE A CA 1
ATOM 650 C C . PHE A 1 81 ? -1.056 4.461 9.463 1.00 83.94 81 PHE A C 1
ATOM 652 O O . PHE A 1 81 ? -0.183 3.933 8.775 1.00 83.94 81 PHE A O 1
ATOM 659 N N . PRO A 1 82 ? -2.187 3.816 9.799 1.00 84.75 82 PRO A N 1
ATOM 660 C CA . PRO A 1 82 ? -2.399 2.399 9.514 1.00 84.75 82 PRO A CA 1
ATOM 661 C C . PRO A 1 82 ? -2.578 2.051 8.031 1.00 84.75 82 PRO A C 1
ATOM 663 O O . PRO A 1 82 ? -2.475 0.873 7.692 1.00 84.75 82 PRO A O 1
ATOM 666 N N . LEU A 1 83 ? -2.853 3.030 7.162 1.00 88.25 83 LEU A N 1
ATOM 667 C CA . LEU A 1 83 ? -3.034 2.810 5.722 1.00 88.25 83 LEU A CA 1
ATOM 668 C C . LEU A 1 83 ? -2.052 3.628 4.882 1.00 88.25 83 LEU A C 1
ATOM 670 O O . LEU A 1 83 ? -1.329 3.052 4.078 1.00 88.25 83 LEU A O 1
ATOM 674 N N . GLU A 1 84 ? -1.973 4.938 5.109 1.00 85.50 84 GLU A N 1
ATOM 675 C CA . GLU A 1 84 ? -1.182 5.857 4.285 1.00 85.50 84 GLU A CA 1
ATOM 676 C C . GLU A 1 84 ? 0.299 5.443 4.177 1.00 85.50 84 GLU A C 1
ATOM 678 O O . GLU A 1 84 ? 0.760 5.068 3.102 1.00 85.50 84 GLU A O 1
ATOM 683 N N . ILE A 1 85 ? 1.041 5.420 5.290 1.00 85.25 85 ILE A N 1
ATOM 684 C CA . ILE A 1 85 ? 2.478 5.083 5.289 1.00 85.25 85 ILE A CA 1
ATOM 685 C C . ILE A 1 85 ? 2.758 3.667 4.746 1.00 85.25 85 ILE A C 1
ATOM 687 O O . ILE A 1 85 ? 3.639 3.529 3.891 1.00 85.25 85 ILE A O 1
ATOM 691 N N . PRO A 1 86 ? 2.043 2.608 5.183 1.00 87.81 86 PRO A N 1
ATOM 692 C CA . PRO A 1 86 ? 2.234 1.264 4.642 1.00 87.81 86 PRO A CA 1
ATOM 693 C C . PRO A 1 86 ? 2.010 1.175 3.136 1.00 87.81 86 PRO A C 1
ATOM 695 O O . PRO A 1 86 ? 2.807 0.540 2.447 1.00 87.81 86 PRO A O 1
ATOM 698 N N . VAL A 1 87 ? 0.955 1.806 2.614 1.00 88.81 87 VAL A N 1
ATOM 699 C CA . VAL A 1 87 ? 0.643 1.748 1.182 1.00 88.81 87 VAL A CA 1
ATOM 700 C C . VAL A 1 87 ? 1.643 2.576 0.378 1.00 88.81 87 VAL A C 1
ATOM 702 O O . VAL A 1 87 ? 2.109 2.100 -0.656 1.00 88.81 87 VAL A O 1
ATOM 705 N N . LEU A 1 88 ? 2.056 3.748 0.874 1.00 85.75 88 LEU A N 1
ATOM 706 C CA . LEU A 1 88 ? 3.110 4.570 0.264 1.00 85.75 88 LEU A CA 1
ATOM 707 C C . LEU A 1 88 ? 4.407 3.780 0.085 1.00 85.75 88 LEU A C 1
ATOM 709 O O . LEU A 1 88 ? 4.979 3.734 -1.006 1.00 85.75 88 LEU A O 1
ATOM 713 N N . GLN A 1 89 ? 4.864 3.137 1.160 1.00 86.00 89 GLN A N 1
ATOM 714 C CA . GLN A 1 89 ? 6.084 2.335 1.152 1.00 86.00 89 GLN A CA 1
ATOM 715 C C . GLN A 1 89 ? 5.940 1.096 0.265 1.00 86.00 89 GLN A C 1
ATOM 717 O O . GLN A 1 89 ? 6.864 0.775 -0.484 1.00 86.00 89 GLN A O 1
ATOM 722 N N . LEU A 1 90 ? 4.786 0.422 0.315 1.00 88.88 90 LEU A N 1
ATOM 723 C CA . LEU A 1 90 ? 4.517 -0.772 -0.482 1.00 88.88 90 LEU A CA 1
ATOM 724 C C . LEU A 1 90 ? 4.512 -0.456 -1.978 1.00 88.88 90 LEU A C 1
ATOM 726 O O . LEU A 1 90 ? 5.254 -1.072 -2.742 1.00 88.88 90 LEU A O 1
ATOM 730 N N . MET A 1 91 ? 3.697 0.514 -2.391 1.00 87.88 91 MET A N 1
ATOM 731 C CA . MET A 1 91 ? 3.577 0.903 -3.793 1.00 87.88 91 MET A CA 1
ATOM 732 C C . MET A 1 91 ? 4.893 1.491 -4.296 1.00 87.88 91 MET A C 1
ATOM 734 O O . MET A 1 91 ? 5.337 1.129 -5.380 1.00 87.88 91 MET A O 1
ATOM 738 N N . GLY A 1 92 ? 5.580 2.301 -3.482 1.00 84.50 92 GLY A N 1
ATOM 739 C CA . GLY A 1 92 ? 6.929 2.779 -3.784 1.00 84.50 92 GLY A CA 1
ATOM 740 C C . GLY A 1 92 ? 7.909 1.634 -4.048 1.00 84.50 92 GLY A C 1
ATOM 741 O O . GLY A 1 92 ? 8.608 1.646 -5.057 1.00 84.50 92 GLY A O 1
ATOM 742 N N . ALA A 1 93 ? 7.926 0.600 -3.205 1.00 86.06 93 ALA A N 1
ATOM 743 C CA . ALA A 1 93 ? 8.780 -0.567 -3.417 1.00 86.06 93 ALA A CA 1
ATOM 744 C C . ALA A 1 93 ? 8.438 -1.326 -4.711 1.00 86.06 93 ALA A C 1
ATOM 746 O O . ALA A 1 93 ? 9.357 -1.666 -5.463 1.00 86.06 93 ALA A O 1
ATOM 747 N N . LEU A 1 94 ? 7.147 -1.538 -4.989 1.00 87.88 94 LEU A N 1
ATOM 748 C CA . LEU A 1 94 ? 6.666 -2.224 -6.193 1.00 87.88 94 LEU A CA 1
ATOM 749 C C . LEU A 1 94 ? 6.998 -1.449 -7.472 1.00 87.88 94 LEU A C 1
ATOM 751 O O . LEU A 1 94 ? 7.501 -2.029 -8.432 1.00 87.88 94 LEU A O 1
ATOM 755 N N . TYR A 1 95 ? 6.791 -0.130 -7.481 1.00 85.88 95 TYR A N 1
ATOM 756 C CA . TYR A 1 95 ? 7.127 0.721 -8.625 1.00 85.88 95 TYR A CA 1
ATOM 757 C C . TYR A 1 95 ? 8.624 0.727 -8.941 1.00 85.88 95 TYR A C 1
ATOM 759 O O . TYR A 1 95 ? 9.005 0.887 -10.099 1.00 85.88 95 TYR A O 1
ATOM 767 N N . MET A 1 96 ? 9.469 0.521 -7.930 1.00 83.56 96 MET A N 1
ATOM 768 C CA . MET A 1 96 ? 10.917 0.388 -8.106 1.00 83.56 96 MET A CA 1
ATOM 769 C C . MET A 1 96 ? 11.359 -1.042 -8.457 1.00 83.56 96 MET A C 1
ATOM 771 O O . MET A 1 96 ? 12.559 -1.290 -8.541 1.00 83.56 96 MET A O 1
ATOM 775 N N . GLY A 1 97 ? 10.425 -1.980 -8.659 1.00 85.44 97 GLY A N 1
ATOM 776 C CA . GLY A 1 97 ? 10.709 -3.364 -9.052 1.00 85.44 97 GLY A CA 1
ATOM 777 C C . GLY A 1 97 ? 11.242 -4.251 -7.924 1.00 85.44 97 GLY A C 1
ATOM 778 O O . GLY A 1 97 ? 11.868 -5.276 -8.192 1.00 85.44 97 GLY A O 1
ATOM 779 N N . ASN A 1 98 ? 11.045 -3.858 -6.664 1.00 86.75 98 ASN A N 1
ATOM 780 C CA . ASN A 1 98 ? 11.436 -4.669 -5.512 1.00 86.75 98 ASN A CA 1
ATOM 781 C C . ASN A 1 98 ? 10.335 -5.672 -5.151 1.00 86.75 98 ASN A C 1
ATOM 783 O O . ASN A 1 98 ? 9.162 -5.422 -5.420 1.00 86.75 98 ASN A O 1
ATOM 787 N N . LYS A 1 99 ? 10.708 -6.765 -4.468 1.00 86.44 99 LYS A N 1
ATOM 788 C CA . LYS A 1 99 ? 9.743 -7.684 -3.845 1.00 86.44 99 LYS A CA 1
ATOM 789 C C . LYS A 1 99 ? 9.565 -7.319 -2.362 1.00 86.44 99 LYS A C 1
ATOM 791 O O . LYS A 1 99 ? 10.452 -7.653 -1.568 1.00 86.44 99 LYS A O 1
ATOM 796 N N . PRO A 1 100 ? 8.489 -6.614 -1.973 1.00 89.31 100 PRO A N 1
ATOM 797 C CA . PRO A 1 100 ? 8.255 -6.231 -0.588 1.00 89.31 100 PRO A CA 1
ATOM 798 C C . PRO A 1 100 ? 7.738 -7.386 0.280 1.00 89.31 100 PRO A C 1
ATOM 800 O O . PRO A 1 100 ? 6.755 -8.051 -0.044 1.00 89.31 100 PRO A O 1
ATOM 803 N N . LEU A 1 101 ? 8.359 -7.545 1.446 1.00 86.69 101 LEU A N 1
ATOM 804 C CA . LEU A 1 101 ? 7.797 -8.219 2.608 1.00 86.69 101 LEU A CA 1
ATOM 805 C C . LEU A 1 101 ? 7.210 -7.148 3.524 1.00 86.69 101 LEU A C 1
ATOM 807 O O . LEU A 1 101 ? 7.945 -6.358 4.120 1.00 86.69 101 LEU A O 1
ATOM 811 N N . LEU A 1 102 ? 5.888 -7.114 3.634 1.00 88.06 102 LEU A N 1
ATOM 812 C CA . LEU A 1 102 ? 5.168 -6.119 4.412 1.00 88.06 102 LEU A CA 1
ATOM 813 C C . LEU A 1 102 ? 4.813 -6.664 5.795 1.00 88.06 102 LEU A C 1
ATOM 815 O O . LEU A 1 102 ? 4.042 -7.619 5.926 1.00 88.06 102 LEU A O 1
ATOM 819 N N . ARG A 1 103 ? 5.329 -5.999 6.829 1.00 85.88 103 ARG A N 1
ATOM 820 C CA . ARG A 1 103 ? 4.932 -6.199 8.221 1.00 85.88 103 ARG A CA 1
ATOM 821 C C . ARG A 1 103 ? 4.331 -4.910 8.762 1.00 85.88 103 ARG A C 1
ATOM 823 O O . ARG A 1 103 ? 5.020 -3.910 8.952 1.00 85.88 103 ARG A O 1
ATOM 830 N N . VAL A 1 104 ? 3.046 -4.966 9.080 1.00 85.06 104 VAL A N 1
ATOM 831 C CA . VAL A 1 104 ? 2.329 -3.883 9.764 1.00 85.06 104 VAL A CA 1
ATOM 832 C C . VAL A 1 104 ? 2.196 -4.225 11.245 1.00 85.06 104 VAL A C 1
ATOM 834 O O . VAL A 1 104 ? 2.294 -5.391 11.637 1.00 85.06 104 VAL A O 1
ATOM 837 N N . ASP A 1 105 ? 2.004 -3.217 12.093 1.00 85.06 105 ASP A N 1
ATOM 838 C CA . ASP A 1 105 ? 1.670 -3.460 13.491 1.00 85.06 105 ASP A CA 1
ATOM 839 C C . ASP A 1 105 ? 0.409 -4.332 13.629 1.00 85.06 105 ASP A C 1
ATOM 841 O O . ASP A 1 105 ? -0.621 -4.088 12.997 1.00 85.06 105 ASP A O 1
ATOM 845 N N . SER A 1 106 ? 0.497 -5.348 14.489 1.00 84.62 106 SER A N 1
ATOM 846 C CA . SER A 1 106 ? -0.560 -6.344 14.698 1.00 84.62 106 SER A CA 1
ATOM 847 C C . SER A 1 106 ? -1.923 -5.740 15.054 1.00 84.62 106 SER A C 1
ATOM 849 O O . SER A 1 106 ? -2.950 -6.308 14.687 1.00 84.62 106 SER A O 1
ATOM 851 N N . LYS A 1 107 ? -1.959 -4.572 15.715 1.00 85.62 107 LYS A N 1
ATOM 852 C CA . LYS A 1 107 ? -3.208 -3.924 16.146 1.00 85.62 107 LYS A CA 1
ATOM 853 C C . LYS A 1 107 ? -3.986 -3.305 14.988 1.00 85.62 107 LYS A C 1
ATOM 855 O O . LYS A 1 107 ? -5.208 -3.230 15.046 1.00 85.62 107 LYS A O 1
ATOM 860 N N . VAL A 1 108 ? -3.284 -2.862 13.945 1.00 88.69 108 VAL A N 1
ATOM 861 C CA . VAL A 1 108 ? -3.875 -2.151 12.796 1.00 88.69 108 VAL A CA 1
ATOM 862 C C . VAL A 1 108 ? -3.764 -2.928 11.480 1.00 88.69 108 VAL A C 1
ATOM 864 O O . VAL A 1 108 ? -4.281 -2.488 10.456 1.00 88.69 108 VAL A O 1
ATOM 867 N N . CYS A 1 109 ? -3.156 -4.118 11.518 1.00 88.75 109 CYS A N 1
ATOM 868 C CA . CYS A 1 109 ? -2.969 -5.060 10.411 1.00 88.75 109 CYS A CA 1
ATOM 869 C C . CYS A 1 109 ? -4.207 -5.242 9.518 1.00 88.75 109 CYS A C 1
ATOM 871 O O . CYS A 1 109 ? -4.076 -5.317 8.297 1.00 88.75 109 CYS A O 1
ATOM 873 N N . VAL A 1 110 ? -5.405 -5.303 10.111 1.00 92.06 110 VAL A N 1
ATOM 874 C CA . VAL A 1 110 ? -6.656 -5.554 9.376 1.00 92.06 110 VAL A CA 1
ATOM 875 C C . VAL A 1 110 ? -6.910 -4.519 8.278 1.00 92.06 110 VAL A C 1
ATOM 877 O O . VAL A 1 110 ? -7.408 -4.872 7.215 1.00 92.06 110 VAL A O 1
ATOM 880 N N . VAL A 1 111 ? -6.525 -3.256 8.494 1.00 92.06 111 VAL A N 1
ATOM 881 C CA . VAL A 1 111 ? -6.699 -2.184 7.503 1.00 92.06 111 VAL A CA 1
ATOM 882 C C . VAL A 1 111 ? -5.872 -2.477 6.254 1.00 92.06 111 VAL A C 1
ATOM 88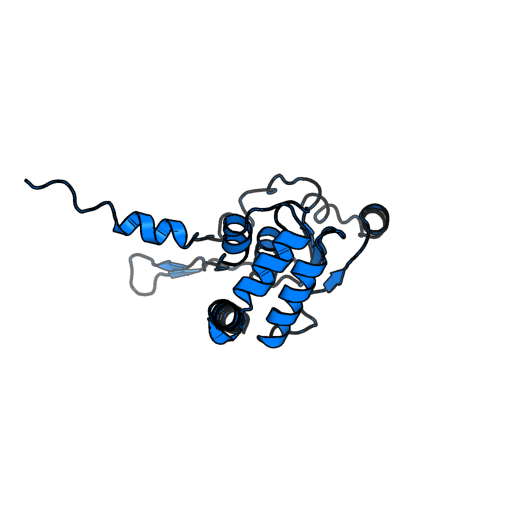4 O O . VAL A 1 111 ? -6.381 -2.407 5.136 1.00 92.06 111 VAL A O 1
ATOM 887 N N . MET A 1 112 ? -4.614 -2.871 6.453 1.00 91.12 112 MET A N 1
ATOM 888 C CA . MET A 1 112 ? -3.706 -3.174 5.355 1.00 91.12 112 MET A CA 1
ATOM 889 C C . MET A 1 112 ? -4.085 -4.463 4.623 1.00 91.12 112 MET A C 1
ATOM 891 O O . MET A 1 112 ? -3.977 -4.536 3.402 1.00 91.12 112 MET A O 1
ATOM 895 N N . GLU A 1 113 ? -4.584 -5.466 5.345 1.00 92.12 113 GLU A N 1
ATOM 896 C CA . GLU A 1 113 ? -5.081 -6.699 4.735 1.00 92.12 113 GLU A CA 1
ATOM 897 C C . GLU A 1 113 ? -6.238 -6.419 3.760 1.00 92.12 113 GLU A C 1
ATOM 899 O O . GLU A 1 113 ? -6.239 -6.923 2.636 1.00 92.12 113 GLU A O 1
ATOM 904 N N . GLN A 1 114 ? -7.205 -5.581 4.158 1.00 93.06 114 GLN A N 1
ATOM 905 C CA . GLN A 1 114 ? -8.320 -5.208 3.280 1.00 93.06 114 GLN A CA 1
ATOM 906 C C . GLN A 1 114 ? -7.848 -4.406 2.061 1.00 93.06 114 GLN A C 1
ATOM 908 O O . GLN A 1 114 ? -8.362 -4.598 0.960 1.00 93.06 114 GLN A O 1
ATOM 913 N N . MET A 1 115 ? -6.833 -3.558 2.230 1.00 91.62 115 MET A N 1
ATOM 914 C CA . MET A 1 115 ? -6.242 -2.813 1.120 1.00 91.62 115 MET A CA 1
ATOM 915 C C . MET A 1 115 ? -5.532 -3.741 0.125 1.00 91.62 115 MET A C 1
ATOM 917 O O . MET A 1 115 ? -5.718 -3.605 -1.082 1.00 91.62 115 MET A O 1
ATOM 921 N N . LEU A 1 116 ? -4.776 -4.735 0.603 1.00 92.62 116 LEU A N 1
ATOM 922 C CA . LEU A 1 116 ? -4.144 -5.736 -0.265 1.00 92.62 116 LEU A CA 1
ATOM 923 C C . LEU A 1 116 ? -5.174 -6.563 -1.037 1.00 92.62 116 LEU A C 1
ATOM 925 O O . LEU A 1 116 ? -4.980 -6.817 -2.223 1.00 92.62 116 LEU A O 1
ATOM 929 N N . ARG A 1 117 ? -6.289 -6.942 -0.402 1.00 92.81 117 ARG A N 1
ATOM 930 C CA . ARG A 1 117 ? -7.399 -7.627 -1.086 1.00 92.81 117 ARG A CA 1
ATOM 931 C C . ARG A 1 117 ? -7.952 -6.781 -2.235 1.00 92.81 117 ARG A C 1
ATOM 933 O O . ARG A 1 117 ? -8.070 -7.292 -3.345 1.00 92.81 117 ARG A O 1
ATOM 940 N N . LEU A 1 118 ? -8.189 -5.488 -1.999 1.00 91.69 118 LEU A N 1
ATOM 941 C CA . LEU A 1 118 ? -8.615 -4.558 -3.048 1.00 91.69 118 LEU A CA 1
ATOM 942 C C . LEU A 1 118 ? -7.582 -4.464 -4.184 1.00 91.69 118 LEU A C 1
ATOM 944 O O . LEU A 1 118 ? -7.952 -4.481 -5.358 1.00 91.69 118 LEU A O 1
ATOM 948 N N . LEU A 1 119 ? -6.290 -4.386 -3.860 1.00 91.75 119 LEU A N 1
ATOM 949 C CA . LEU A 1 119 ? -5.224 -4.322 -4.865 1.00 91.75 119 LEU A CA 1
ATOM 950 C C . LEU A 1 119 ? -5.148 -5.603 -5.707 1.00 91.75 119 LEU A C 1
ATOM 952 O O . LEU A 1 119 ? -4.993 -5.516 -6.927 1.00 91.75 119 LEU A O 1
ATOM 956 N N . HIS A 1 120 ? -5.315 -6.778 -5.094 1.00 93.94 120 HIS A N 1
ATOM 957 C CA . HIS A 1 120 ? -5.377 -8.047 -5.822 1.00 93.94 120 HIS A CA 1
ATOM 958 C C . HIS A 1 120 ? -6.588 -8.107 -6.762 1.00 93.94 120 HIS A C 1
ATOM 960 O O . HIS A 1 120 ? -6.445 -8.508 -7.916 1.00 93.94 120 HIS A O 1
ATOM 966 N N . GLU A 1 121 ? -7.758 -7.625 -6.330 1.00 92.31 121 GLU A N 1
ATOM 967 C CA . GLU A 1 121 ? -8.932 -7.491 -7.208 1.00 92.31 121 GLU A CA 1
ATOM 968 C C . GLU A 1 121 ? -8.690 -6.525 -8.379 1.00 92.31 121 GLU A C 1
ATOM 970 O O . GLU A 1 121 ? -9.226 -6.714 -9.473 1.00 92.31 121 GLU A O 1
ATOM 975 N N . CYS A 1 122 ? -7.860 -5.499 -8.177 1.00 91.25 122 CYS A N 1
ATOM 976 C CA . CYS A 1 122 ? -7.475 -4.551 -9.225 1.00 91.25 122 CYS A CA 1
ATOM 977 C C . CYS A 1 122 ? -6.424 -5.114 -10.201 1.00 91.25 122 CYS A C 1
ATOM 979 O O . CYS A 1 122 ? -6.154 -4.482 -11.228 1.00 91.25 122 CYS A O 1
ATOM 981 N N . GLY A 1 123 ? -5.880 -6.304 -9.928 1.00 92.50 123 GLY A N 1
ATOM 982 C CA . GLY A 1 123 ? -4.950 -7.024 -10.798 1.00 92.50 123 GLY A CA 1
ATOM 983 C C . GLY A 1 123 ? -3.513 -7.104 -10.285 1.00 92.50 123 GLY A C 1
ATOM 984 O O . GLY A 1 123 ? -2.636 -7.493 -11.056 1.00 92.50 123 GLY A O 1
ATOM 985 N N . LEU A 1 124 ? -3.247 -6.742 -9.023 1.00 92.38 124 LEU A N 1
ATOM 986 C CA . LEU A 1 124 ? -1.950 -7.017 -8.402 1.00 92.38 124 LEU A CA 1
ATOM 987 C C . LEU A 1 124 ? -1.791 -8.542 -8.222 1.00 92.38 124 LEU A C 1
ATOM 989 O O . LEU A 1 124 ? -2.680 -9.175 -7.647 1.00 92.38 124 LEU A O 1
ATOM 993 N N . PRO A 1 125 ? -0.703 -9.168 -8.694 1.00 93.19 125 PRO A N 1
ATOM 994 C CA . PRO A 1 125 ? -0.516 -10.601 -8.514 1.00 93.19 125 PRO A CA 1
ATOM 995 C C . PRO A 1 125 ? -0.142 -10.925 -7.060 1.00 93.19 125 PRO A C 1
ATOM 997 O O . PRO A 1 125 ? 0.645 -10.230 -6.422 1.00 93.19 125 PRO A O 1
ATOM 1000 N N . LEU A 1 126 ? -0.669 -12.043 -6.553 1.00 90.75 126 LEU A N 1
ATOM 1001 C CA . LEU A 1 126 ? -0.459 -12.513 -5.173 1.00 90.75 126 LEU A CA 1
ATOM 1002 C C . LEU A 1 126 ? 1.012 -12.802 -4.834 1.00 90.75 126 LEU A C 1
ATOM 1004 O O . LEU A 1 126 ? 1.372 -12.909 -3.668 1.00 90.75 126 LEU A O 1
ATOM 1008 N N . THR A 1 127 ? 1.856 -12.976 -5.850 1.00 90.88 127 THR A N 1
ATOM 1009 C CA . THR A 1 127 ? 3.280 -13.290 -5.702 1.00 90.88 127 THR A CA 1
ATOM 1010 C C . THR A 1 127 ? 4.153 -12.067 -5.442 1.00 90.88 127 THR A C 1
ATOM 1012 O O . THR A 1 127 ? 5.303 -12.241 -5.037 1.00 90.88 127 THR A O 1
ATOM 1015 N N . ASP A 1 128 ? 3.645 -10.856 -5.691 1.00 88.75 128 ASP A N 1
ATOM 1016 C CA . ASP A 1 128 ? 4.451 -9.630 -5.640 1.00 88.75 128 ASP A CA 1
ATOM 1017 C C . ASP A 1 128 ? 4.643 -9.107 -4.214 1.00 88.75 128 ASP A C 1
ATOM 1019 O O . ASP A 1 128 ? 5.628 -8.421 -3.946 1.00 88.75 128 ASP A O 1
ATOM 1023 N N . VAL A 1 129 ? 3.743 -9.447 -3.287 1.00 90.38 129 VAL A N 1
ATOM 1024 C CA . VAL A 1 129 ? 3.779 -8.954 -1.905 1.00 90.38 129 VAL A CA 1
ATOM 1025 C C . VAL A 1 129 ? 3.670 -10.109 -0.922 1.00 90.38 129 VAL A C 1
ATOM 1027 O O . VAL A 1 129 ? 2.662 -10.811 -0.884 1.00 90.38 129 VAL A O 1
ATOM 1030 N N . ASP A 1 130 ? 4.672 -10.248 -0.056 1.00 89.75 130 ASP A N 1
ATOM 1031 C CA . ASP A 1 130 ? 4.611 -11.179 1.070 1.00 89.75 130 ASP A CA 1
ATOM 1032 C C . ASP A 1 130 ? 4.098 -10.417 2.309 1.00 89.75 130 ASP A C 1
ATOM 1034 O O . ASP A 1 130 ? 4.804 -9.580 2.872 1.00 89.75 130 ASP A O 1
ATOM 1038 N N . PHE A 1 131 ? 2.862 -10.671 2.745 1.00 89.94 131 PHE A N 1
ATOM 1039 C CA . PHE A 1 131 ? 2.267 -10.011 3.916 1.00 89.94 131 PHE A CA 1
ATOM 1040 C C . PHE A 1 131 ? 2.362 -10.891 5.166 1.00 89.94 131 PHE A C 1
ATOM 1042 O O . PHE A 1 131 ? 1.898 -12.033 5.161 1.00 89.94 131 PHE A O 1
ATOM 1049 N N . ILE A 1 132 ? 2.935 -10.361 6.251 1.00 86.12 132 ILE A N 1
ATOM 1050 C CA . ILE A 1 132 ? 3.106 -11.095 7.512 1.00 86.12 132 ILE A CA 1
ATOM 1051 C C . ILE A 1 132 ? 2.444 -10.340 8.663 1.00 86.12 132 ILE A C 1
ATOM 1053 O O . ILE A 1 132 ? 2.857 -9.240 9.034 1.00 86.12 132 ILE A O 1
ATOM 1057 N N . ASN A 1 133 ? 1.459 -10.990 9.284 1.00 84.00 133 ASN A N 1
ATOM 1058 C CA . ASN A 1 133 ? 0.898 -10.567 10.559 1.00 84.00 133 ASN A CA 1
ATOM 1059 C C . ASN A 1 133 ? 1.594 -11.317 11.703 1.00 84.00 133 ASN A C 1
ATOM 1061 O O . ASN A 1 133 ? 1.420 -12.525 11.870 1.00 84.00 133 ASN A O 1
ATOM 1065 N N . SER A 1 134 ? 2.408 -10.606 12.481 1.00 74.94 134 SER A N 1
ATOM 1066 C CA . SER A 1 134 ? 3.135 -11.178 13.616 1.00 74.94 134 SER A CA 1
ATOM 1067 C C . SER A 1 134 ? 3.443 -10.133 14.686 1.00 74.94 134 SER A C 1
ATOM 1069 O O . SER A 1 134 ? 3.703 -8.961 14.377 1.00 74.94 134 SER A O 1
ATOM 1071 N N . ASP A 1 135 ? 3.489 -10.578 15.944 1.00 72.00 135 ASP A N 1
ATOM 1072 C CA . ASP A 1 135 ? 3.934 -9.751 17.067 1.00 72.00 135 ASP A CA 1
ATOM 1073 C C . ASP A 1 135 ? 5.417 -9.359 16.914 1.00 72.00 135 ASP A C 1
ATOM 1075 O O . ASP A 1 135 ? 6.245 -10.126 16.405 1.00 72.00 135 ASP A O 1
ATOM 1079 N N . GLY A 1 136 ? 5.759 -8.149 17.361 1.00 64.25 136 GLY A N 1
ATOM 1080 C CA . GLY A 1 136 ? 7.091 -7.562 17.209 1.00 64.25 136 GLY A CA 1
ATOM 1081 C C . GLY A 1 136 ? 8.189 -8.395 17.874 1.00 64.25 136 GLY A C 1
ATOM 1082 O O . GLY A 1 136 ? 9.292 -8.498 17.337 1.00 64.25 136 GLY A O 1
ATOM 1083 N N . LYS A 1 137 ? 7.872 -9.069 18.988 1.00 64.38 137 LYS A N 1
ATOM 1084 C CA . LYS A 1 137 ? 8.808 -9.955 19.704 1.00 64.38 137 LYS A CA 1
ATOM 1085 C C . LYS A 1 137 ? 9.158 -11.217 18.912 1.00 64.38 137 LYS A C 1
ATOM 1087 O O . LYS A 1 137 ? 10.276 -11.712 18.996 1.00 64.38 137 LYS A O 1
ATOM 1092 N N . SER A 1 138 ? 8.208 -11.751 18.149 1.00 60.12 138 SER A N 1
ATOM 1093 C CA . SER A 1 138 ? 8.367 -13.004 17.400 1.00 60.12 138 SER A CA 1
ATOM 1094 C C . SER A 1 138 ? 9.015 -12.797 16.031 1.00 60.12 138 SER A C 1
ATOM 1096 O O . SER A 1 138 ? 9.566 -13.742 15.467 1.00 60.12 138 SER A O 1
ATOM 1098 N N . PHE A 1 139 ? 8.913 -11.583 15.488 1.00 64.12 139 PHE A N 1
ATOM 1099 C CA . PHE A 1 139 ? 9.356 -11.243 14.139 1.00 64.12 139 PHE A CA 1
ATOM 1100 C C . PHE A 1 139 ? 10.817 -10.784 14.087 1.00 64.12 139 PHE A C 1
ATOM 1102 O O . PHE A 1 139 ? 11.574 -11.229 13.224 1.00 64.12 139 PHE A O 1
ATOM 1109 N N . SER A 1 140 ? 11.233 -9.945 15.042 1.00 55.09 140 SER A N 1
ATOM 1110 C CA . SER A 1 140 ? 12.562 -9.316 15.056 1.00 55.09 140 SER A CA 1
ATOM 1111 C C . SER A 1 140 ? 13.721 -10.318 15.083 1.00 55.09 140 SER A C 1
ATOM 1113 O O . SER A 1 140 ? 14.764 -10.067 14.487 1.00 55.09 140 SER A O 1
ATOM 1115 N N . TRP A 1 141 ? 13.542 -11.482 15.714 1.00 49.25 141 TRP A N 1
ATOM 1116 C CA . TRP A 1 141 ? 14.595 -12.498 15.797 1.00 49.25 141 TRP A CA 1
ATOM 1117 C C . TRP A 1 141 ? 14.720 -13.374 14.541 1.00 49.25 141 TRP A C 1
ATOM 1119 O O . TRP A 1 141 ? 15.775 -13.968 14.327 1.00 49.25 141 TRP A O 1
ATOM 1129 N N . LYS A 1 142 ? 13.662 -13.467 13.720 1.00 55.44 142 LYS A N 1
ATOM 1130 C CA . LYS A 1 142 ? 13.610 -14.341 12.531 1.00 55.44 142 LYS A CA 1
ATOM 1131 C C . LYS A 1 142 ? 14.028 -13.645 11.241 1.00 55.44 142 LYS A C 1
ATOM 1133 O O . LYS A 1 142 ? 14.277 -14.327 10.248 1.00 55.44 142 LYS A O 1
ATOM 1138 N N . LEU A 1 143 ? 14.102 -12.314 11.229 1.00 56.91 143 LEU A N 1
ATOM 1139 C CA . LEU A 1 143 ? 14.629 -11.594 10.078 1.00 56.91 143 LEU A CA 1
ATOM 1140 C C . LEU A 1 143 ? 16.127 -11.901 9.933 1.00 56.91 143 LEU A C 1
ATOM 1142 O O . LEU A 1 143 ? 16.884 -11.724 10.893 1.00 56.91 143 LEU A O 1
ATOM 1146 N N . PRO A 1 144 ? 16.595 -12.342 8.752 1.00 48.19 144 PRO A N 1
ATOM 1147 C CA . PRO A 1 144 ? 18.021 -12.461 8.516 1.00 48.19 144 PRO A CA 1
ATOM 1148 C C . PRO A 1 144 ? 18.640 -11.075 8.711 1.00 48.19 144 PRO A C 1
ATOM 1150 O O . PRO A 1 144 ? 18.273 -10.132 8.009 1.00 48.19 144 PRO A O 1
ATOM 1153 N N . LYS A 1 145 ? 19.577 -10.954 9.662 1.00 41.94 145 LYS A N 1
ATOM 1154 C CA . LYS A 1 145 ? 20.366 -9.740 9.933 1.00 41.94 145 LYS A CA 1
ATOM 1155 C C . LYS A 1 145 ? 21.282 -9.407 8.747 1.00 41.94 145 LYS A C 1
ATOM 1157 O O . LYS A 1 145 ? 22.506 -9.426 8.849 1.00 41.94 145 LYS A O 1
ATOM 1162 N N . LYS A 1 146 ? 20.719 -9.120 7.577 1.00 42.25 146 LYS A N 1
ATOM 1163 C CA . LYS A 1 146 ? 21.438 -8.445 6.501 1.00 42.25 146 LYS A CA 1
ATOM 1164 C C . LYS A 1 146 ? 21.438 -6.968 6.875 1.00 42.25 146 LYS A C 1
ATOM 1166 O O . LYS A 1 146 ? 20.395 -6.329 6.822 1.00 42.25 146 LYS A O 1
ATOM 1171 N N . LYS A 1 147 ? 22.607 -6.443 7.261 1.00 36.44 147 LYS A N 1
ATOM 1172 C CA . LYS A 1 147 ? 22.836 -5.077 7.786 1.00 36.44 147 LYS A CA 1
ATOM 1173 C C . LYS A 1 147 ? 22.117 -3.932 7.039 1.00 36.44 147 LYS A C 1
ATOM 1175 O O . LYS A 1 147 ? 21.879 -2.907 7.648 1.00 36.44 147 LYS A O 1
ATOM 1180 N N . LYS A 1 148 ? 21.728 -4.101 5.768 1.00 36.97 148 LYS A N 1
ATOM 1181 C CA . LYS A 1 148 ? 20.971 -3.100 4.985 1.00 36.97 148 LYS A CA 1
ATOM 1182 C C . LYS A 1 148 ? 19.459 -3.044 5.261 1.00 36.97 148 LYS A C 1
ATOM 1184 O O . LYS A 1 148 ? 18.845 -2.033 4.958 1.00 36.97 148 LYS A O 1
ATOM 1189 N N . LEU A 1 149 ? 18.848 -4.118 5.769 1.00 37.84 149 LEU A N 1
ATOM 1190 C CA . LEU A 1 149 ? 17.385 -4.261 5.877 1.00 37.84 149 LEU A CA 1
ATOM 1191 C C . LEU A 1 149 ? 16.805 -3.722 7.194 1.00 37.84 149 LEU A C 1
ATOM 1193 O O . LEU A 1 149 ? 15.640 -3.346 7.233 1.00 37.84 149 LEU A O 1
ATOM 1197 N N . GLN A 1 150 ? 17.603 -3.689 8.264 1.00 32.72 150 GLN A N 1
ATOM 1198 C CA . GLN A 1 150 ? 17.139 -3.350 9.615 1.00 32.72 150 GLN A CA 1
ATOM 1199 C C . GLN A 1 150 ? 17.185 -1.837 9.905 1.00 32.72 150 GLN A C 1
ATOM 1201 O O . GLN A 1 150 ? 16.298 -1.317 10.576 1.00 32.72 150 GLN A O 1
ATOM 1206 N N . GLU A 1 151 ? 18.136 -1.101 9.314 1.00 32.62 151 GLU A N 1
ATOM 1207 C CA . GLU A 1 151 ? 18.223 0.366 9.455 1.00 32.62 151 GLU A CA 1
ATOM 1208 C C . GLU A 1 151 ? 17.041 1.117 8.814 1.00 32.62 151 GLU A C 1
ATOM 1210 O O . GLU A 1 151 ? 16.744 2.237 9.216 1.00 32.62 151 GLU A O 1
ATOM 1215 N N . LEU A 1 152 ? 16.324 0.494 7.869 1.00 37.28 152 LEU A N 1
ATOM 1216 C CA . LEU A 1 152 ? 15.107 1.044 7.254 1.00 37.28 152 LEU A CA 1
ATOM 1217 C C . LEU A 1 152 ? 13.863 0.970 8.151 1.00 37.28 152 LEU A C 1
ATOM 1219 O O . LEU A 1 152 ? 12.876 1.642 7.864 1.00 37.28 152 LEU A O 1
ATOM 1223 N N . ALA A 1 153 ? 13.894 0.148 9.204 1.00 38.47 153 ALA A N 1
ATOM 1224 C CA . ALA A 1 153 ? 12.707 -0.249 9.956 1.00 38.47 153 ALA A CA 1
ATOM 1225 C C . ALA A 1 153 ? 12.643 0.285 11.396 1.00 38.47 153 ALA A C 1
ATOM 1227 O O . ALA A 1 153 ? 11.551 0.484 11.921 1.00 38.47 153 ALA A O 1
ATOM 1228 N N . GLU A 1 154 ? 13.786 0.478 12.061 1.00 30.88 154 GLU A N 1
ATOM 1229 C CA . GLU A 1 154 ? 13.820 0.794 13.502 1.00 30.88 154 GLU A CA 1
ATOM 1230 C C . GLU A 1 154 ? 13.827 2.296 13.804 1.00 30.88 154 GLU A C 1
ATOM 1232 O O . GLU A 1 154 ? 13.446 2.711 14.896 1.00 30.88 154 GLU A O 1
ATOM 1237 N N . ASN A 1 155 ? 14.159 3.123 12.816 1.00 29.11 155 ASN A N 1
ATOM 1238 C CA . ASN A 1 155 ? 14.019 4.563 12.913 1.00 29.11 155 ASN A CA 1
ATOM 1239 C C . ASN A 1 155 ? 12.842 5.000 12.034 1.00 29.11 155 ASN A C 1
ATOM 1241 O O . ASN A 1 155 ? 12.936 4.957 10.813 1.00 29.11 155 ASN A O 1
ATOM 1245 N N . CYS A 1 156 ? 11.802 5.597 12.624 1.00 33.12 156 CYS A N 1
ATOM 1246 C CA . CYS A 1 156 ? 10.946 6.576 11.927 1.00 33.12 156 CYS A CA 1
ATOM 1247 C C . CYS A 1 156 ? 11.725 7.840 11.500 1.00 33.12 156 CYS A C 1
ATOM 1249 O O . CYS A 1 156 ? 11.154 8.910 11.320 1.00 33.12 156 CYS A O 1
ATOM 1251 N N . PHE A 1 157 ? 13.042 7.739 11.366 1.00 28.34 157 PHE A N 1
ATOM 1252 C CA . PHE A 1 157 ? 13.842 8.643 10.587 1.00 28.34 157 PHE A CA 1
ATOM 1253 C C . PHE A 1 157 ? 13.846 8.038 9.196 1.00 28.34 157 PHE A C 1
ATOM 1255 O O . PHE A 1 157 ? 14.435 6.980 9.015 1.00 28.34 157 PHE A O 1
ATOM 1262 N N . VAL A 1 158 ? 13.161 8.677 8.246 1.00 32.03 158 VAL A N 1
ATOM 1263 C CA . VAL A 1 158 ? 13.310 8.415 6.810 1.00 32.03 158 VAL A CA 1
ATOM 1264 C C . VAL A 1 158 ? 14.817 8.300 6.539 1.00 32.03 158 VAL A C 1
ATOM 1266 O O . VAL A 1 158 ? 15.489 9.337 6.531 1.00 32.03 158 VAL A O 1
ATOM 1269 N N . PRO A 1 159 ? 15.410 7.094 6.409 1.00 25.81 159 PRO A N 1
ATOM 1270 C CA . PRO A 1 159 ? 16.850 6.985 6.317 1.00 25.81 159 PRO A CA 1
ATOM 1271 C C . PRO A 1 159 ? 17.171 7.415 4.903 1.00 25.81 159 PRO A C 1
ATOM 1273 O O . PRO A 1 159 ? 16.926 6.700 3.935 1.00 25.81 159 PRO A O 1
ATOM 1276 N N . ASN A 1 160 ? 17.655 8.646 4.819 1.00 26.23 160 ASN A N 1
ATOM 1277 C CA . ASN A 1 160 ? 17.946 9.371 3.605 1.00 26.23 160 ASN A CA 1
ATOM 1278 C C . ASN A 1 160 ? 16.730 9.596 2.703 1.00 26.23 160 ASN A C 1
ATOM 1280 O O . ASN A 1 160 ? 16.264 8.736 1.954 1.00 26.23 160 ASN A O 1
ATOM 1284 N N . ALA A 1 161 ? 16.309 10.858 2.702 1.00 30.61 161 ALA A N 1
ATOM 1285 C CA . ALA A 1 161 ? 15.777 11.568 1.555 1.00 30.61 161 ALA A CA 1
ATOM 1286 C C . ALA A 1 161 ? 16.572 11.194 0.279 1.00 30.61 161 ALA A C 1
ATOM 1288 O O . ALA A 1 161 ? 17.519 11.865 -0.100 1.00 30.61 161 ALA A O 1
ATOM 1289 N N . GLY A 1 162 ? 16.245 10.078 -0.351 1.00 33.09 162 GLY A N 1
ATOM 1290 C CA . GLY A 1 162 ? 16.971 9.492 -1.478 1.00 33.09 162 GLY A CA 1
ATOM 1291 C C . GLY A 1 162 ? 16.171 8.339 -2.069 1.00 33.09 162 GLY A C 1
ATOM 1292 O O . GLY A 1 162 ? 16.029 8.266 -3.276 1.00 33.09 162 GLY A O 1
ATOM 1293 N N . PHE A 1 163 ? 15.534 7.523 -1.218 1.00 36.41 163 PHE A N 1
ATOM 1294 C CA . PHE A 1 163 ? 14.470 6.605 -1.649 1.00 36.41 163 PHE A CA 1
ATOM 1295 C C . PHE A 1 163 ? 13.138 7.342 -1.898 1.00 36.41 163 PHE A C 1
ATOM 1297 O O . PHE A 1 163 ? 12.405 7.020 -2.824 1.00 36.41 163 PHE A O 1
ATOM 1304 N N . PHE A 1 164 ? 12.855 8.370 -1.086 1.00 34.00 164 PHE A N 1
ATOM 1305 C CA . PHE A 1 164 ? 11.631 9.181 -1.148 1.00 34.00 164 PHE A CA 1
ATOM 1306 C C . PHE A 1 164 ? 11.806 10.573 -1.764 1.00 34.00 164 PHE A C 1
ATOM 1308 O O . PHE A 1 164 ? 10.811 11.260 -1.950 1.00 34.00 164 PHE A O 1
ATOM 1315 N N . LYS A 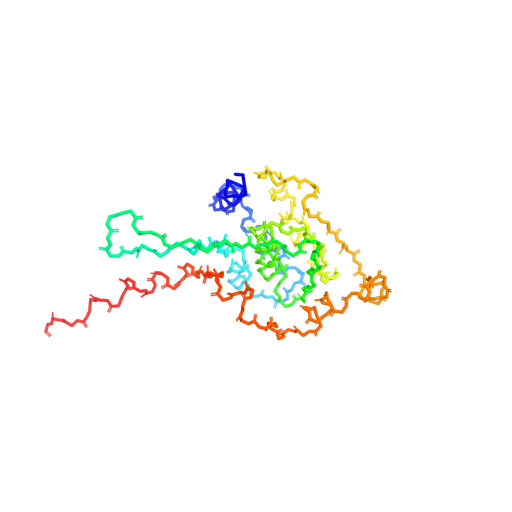1 165 ? 13.032 11.005 -2.107 1.00 35.19 165 LYS A N 1
ATOM 1316 C CA . LYS A 1 165 ? 13.243 12.321 -2.752 1.00 35.19 165 LYS A CA 1
ATOM 1317 C C . LYS A 1 165 ? 12.502 12.457 -4.085 1.00 35.19 165 LYS A C 1
ATOM 1319 O O . LYS A 1 165 ? 12.218 13.569 -4.509 1.00 35.19 165 LYS A O 1
ATOM 1324 N N . ASP A 1 166 ? 12.178 11.326 -4.704 1.00 35.91 166 ASP A N 1
ATOM 1325 C CA . ASP A 1 166 ? 11.675 11.259 -6.076 1.00 35.91 166 ASP A CA 1
ATOM 1326 C C . ASP A 1 166 ? 10.249 10.709 -6.167 1.00 35.91 166 ASP A C 1
ATOM 1328 O O . ASP A 1 166 ? 9.665 10.637 -7.253 1.00 35.91 166 ASP A O 1
ATOM 1332 N N . ALA A 1 167 ? 9.690 10.303 -5.025 1.00 33.88 167 ALA A N 1
ATOM 1333 C CA . ALA A 1 167 ? 8.273 10.042 -4.886 1.00 33.88 167 ALA A CA 1
ATOM 1334 C C . ALA A 1 167 ? 7.613 11.385 -4.560 1.00 33.88 167 ALA A C 1
ATOM 1336 O O . ALA A 1 167 ? 7.689 11.883 -3.440 1.00 33.88 167 ALA A O 1
ATOM 1337 N N . VAL A 1 168 ? 7.045 12.016 -5.586 1.00 36.78 168 VAL A N 1
ATOM 1338 C CA . VAL A 1 168 ? 6.256 13.233 -5.407 1.00 36.78 168 VAL A CA 1
ATOM 1339 C C . VAL A 1 168 ? 4.898 12.795 -4.874 1.00 36.78 168 VAL A C 1
ATOM 1341 O O . VAL A 1 168 ? 4.105 12.198 -5.599 1.00 36.78 168 VAL A O 1
ATOM 1344 N N . PHE A 1 169 ? 4.666 13.047 -3.591 1.00 38.34 169 PHE A N 1
ATOM 1345 C CA . PHE A 1 169 ? 3.372 12.840 -2.956 1.00 38.34 169 PHE A CA 1
ATOM 1346 C C . PHE A 1 169 ? 2.593 14.139 -3.066 1.00 38.34 169 PHE A C 1
ATOM 1348 O O . PHE A 1 169 ? 2.868 15.096 -2.346 1.00 38.34 169 PHE A O 1
ATOM 1355 N N . GLU A 1 170 ? 1.674 14.195 -4.022 1.00 36.25 170 GLU A N 1
ATOM 1356 C CA . GLU A 1 170 ? 0.774 15.335 -4.141 1.00 36.25 170 GLU A CA 1
ATOM 1357 C C . GLU A 1 170 ? -0.441 15.098 -3.250 1.00 36.25 170 GLU A C 1
ATOM 1359 O O . GLU A 1 170 ? -1.192 14.145 -3.456 1.00 36.25 170 GLU A O 1
ATOM 1364 N N . ASP A 1 171 ? -0.611 15.956 -2.244 1.00 29.86 171 ASP A N 1
ATOM 1365 C CA . ASP A 1 171 ? -1.861 16.063 -1.501 1.00 29.86 171 ASP A CA 1
ATOM 1366 C C . ASP A 1 171 ? -2.882 16.790 -2.395 1.00 29.86 171 ASP A C 1
ATOM 1368 O O . ASP A 1 171 ? -2.699 17.978 -2.694 1.00 29.86 171 ASP A O 1
ATOM 1372 N N . PRO A 1 172 ? -3.969 16.130 -2.833 1.00 34.72 172 PRO A N 1
ATOM 1373 C CA . PRO A 1 172 ? -4.976 16.772 -3.670 1.00 34.72 172 PRO A CA 1
ATOM 1374 C C . PRO A 1 172 ? -5.659 17.970 -2.987 1.00 34.72 172 PRO A C 1
ATOM 1376 O O . PRO A 1 172 ? -6.221 18.816 -3.684 1.00 34.72 172 PRO A O 1
ATOM 1379 N N . ALA A 1 173 ? -5.617 18.073 -1.651 1.00 34.00 173 ALA A N 1
ATOM 1380 C CA . ALA A 1 173 ? -6.175 19.206 -0.911 1.00 34.00 173 ALA A CA 1
ATOM 1381 C C . ALA A 1 173 ? -5.361 20.504 -1.092 1.00 34.00 173 ALA A C 1
ATOM 1383 O O . ALA A 1 173 ? -5.906 21.600 -0.949 1.00 34.00 173 ALA A O 1
ATOM 1384 N N . ILE A 1 174 ? -4.078 20.406 -1.456 1.00 34.91 174 ILE A N 1
ATOM 1385 C CA . ILE A 1 174 ? -3.222 21.572 -1.732 1.00 34.91 174 ILE A CA 1
ATOM 1386 C C . ILE A 1 174 ? -3.524 22.153 -3.124 1.00 34.91 174 ILE A C 1
ATOM 1388 O O . ILE A 1 174 ? -3.481 23.369 -3.312 1.00 34.91 174 ILE A O 1
ATOM 1392 N N . ILE A 1 175 ? -3.920 21.313 -4.087 1.00 34.38 175 ILE A N 1
ATOM 1393 C CA . ILE A 1 175 ? -4.222 21.737 -5.466 1.00 34.38 175 ILE A CA 1
ATOM 1394 C C . ILE A 1 175 ? -5.455 22.655 -5.513 1.00 34.38 175 ILE A C 1
ATOM 1396 O O . ILE A 1 175 ? -5.453 23.640 -6.250 1.00 34.38 175 ILE A O 1
ATOM 1400 N N . SER A 1 176 ? -6.481 22.409 -4.688 1.00 32.59 176 SER A N 1
ATOM 1401 C CA . SER A 1 176 ? -7.662 23.289 -4.647 1.00 32.59 176 SER A CA 1
ATOM 1402 C C . SER A 1 176 ? -7.409 24.627 -3.947 1.00 32.59 176 SER A C 1
ATOM 1404 O O . SER A 1 176 ? -8.124 25.591 -4.206 1.00 32.59 176 SER A O 1
ATOM 1406 N N . ALA A 1 177 ? -6.410 24.708 -3.063 1.00 33.31 177 ALA A N 1
ATOM 1407 C CA . ALA A 1 177 ? -6.062 25.953 -2.378 1.00 33.31 177 ALA A CA 1
ATOM 1408 C C . ALA A 1 177 ? -5.283 26.919 -3.289 1.00 33.31 177 ALA A C 1
ATOM 1410 O O . ALA A 1 177 ? -5.436 28.131 -3.163 1.00 33.31 177 ALA A O 1
ATOM 1411 N N . GLY A 1 178 ? -4.504 26.393 -4.243 1.00 29.98 178 GLY A N 1
ATOM 1412 C CA . GLY A 1 178 ? -3.716 27.197 -5.185 1.00 29.98 178 GLY A CA 1
ATOM 1413 C C . GLY A 1 178 ? -4.524 27.890 -6.289 1.00 29.98 178 GLY A C 1
ATOM 1414 O O . GLY A 1 178 ? -4.011 28.803 -6.920 1.00 29.98 178 GLY A O 1
ATOM 1415 N N . GLN A 1 179 ? -5.781 27.494 -6.519 1.00 31.95 179 GLN A N 1
ATOM 1416 C CA . GLN A 1 179 ? -6.662 28.139 -7.507 1.00 31.95 179 GLN A CA 1
ATOM 1417 C C . GLN A 1 179 ? -7.590 29.206 -6.903 1.00 31.95 179 GLN A C 1
ATOM 1419 O O . GLN A 1 179 ? -8.287 29.892 -7.644 1.00 31.95 179 GLN A O 1
ATOM 1424 N N . ALA A 1 180 ? -7.612 29.364 -5.575 1.00 30.75 180 ALA A N 1
ATOM 1425 C CA . ALA A 1 180 ? -8.533 30.273 -4.888 1.00 30.75 180 ALA A CA 1
ATOM 1426 C C . ALA A 1 180 ? -7.896 31.606 -4.441 1.00 30.75 180 ALA A C 1
ATOM 1428 O O . ALA A 1 180 ? -8.598 32.444 -3.880 1.00 30.75 180 ALA A O 1
ATOM 1429 N N . SER A 1 181 ? -6.592 31.819 -4.664 1.00 32.69 181 SER A N 1
ATOM 1430 C CA . SER A 1 181 ? -5.863 32.997 -4.160 1.00 32.69 181 SER A CA 1
ATOM 1431 C C . SER A 1 181 ? -5.483 34.051 -5.211 1.00 32.69 181 SER A C 1
ATOM 1433 O O . SER A 1 181 ? -4.810 35.009 -4.856 1.00 32.69 181 SER A O 1
ATOM 1435 N N . GLU A 1 182 ? -5.908 33.927 -6.473 1.00 30.47 182 GLU A N 1
ATOM 1436 C CA . GLU A 1 182 ? -5.589 34.898 -7.546 1.00 30.47 182 GLU A CA 1
ATOM 1437 C C . GLU A 1 182 ? -6.781 35.784 -7.962 1.00 30.47 182 GLU A C 1
ATOM 1439 O O . GLU A 1 182 ? -6.954 36.098 -9.137 1.00 30.47 182 GLU A O 1
ATOM 1444 N N . SER A 1 183 ? -7.643 36.205 -7.029 1.00 32.56 183 SER A N 1
ATOM 1445 C CA . SER A 1 183 ? -8.736 37.127 -7.385 1.00 32.56 183 SER A CA 1
ATOM 1446 C C . SER A 1 183 ? -9.169 38.076 -6.267 1.00 32.56 183 SER A C 1
ATOM 1448 O O . SER A 1 183 ? -10.361 38.174 -5.990 1.00 32.56 183 SER A O 1
ATOM 1450 N N . TRP A 1 184 ? -8.237 38.769 -5.613 1.00 36.38 184 TRP A N 1
ATOM 1451 C CA . TRP A 1 184 ? -8.570 39.941 -4.791 1.00 36.38 184 TRP A CA 1
ATOM 1452 C C . TRP A 1 184 ? -7.415 40.939 -4.817 1.00 36.38 184 TRP A C 1
ATOM 1454 O O . TRP A 1 184 ? -6.638 40.978 -3.879 1.00 36.38 184 TRP A O 1
ATOM 1464 N N . ASP A 1 185 ? -7.294 41.682 -5.913 1.00 35.97 185 ASP A N 1
ATOM 1465 C CA . ASP A 1 185 ? -6.691 43.019 -5.973 1.00 35.97 185 ASP A CA 1
ATOM 1466 C C . ASP A 1 185 ? -7.043 43.590 -7.352 1.00 35.97 185 ASP A C 1
ATOM 1468 O O . ASP A 1 185 ? -6.370 43.289 -8.327 1.00 35.97 185 ASP A O 1
ATOM 1472 N N . ASP A 1 186 ? -8.182 44.288 -7.433 1.00 35.22 186 ASP A N 1
ATOM 1473 C CA . ASP A 1 186 ? -8.503 45.319 -8.437 1.00 35.22 186 ASP A CA 1
ATOM 1474 C C . ASP A 1 186 ? -9.908 45.890 -8.136 1.00 35.22 186 ASP A C 1
ATOM 1476 O O . ASP A 1 186 ? -10.920 45.444 -8.687 1.00 35.22 186 ASP A O 1
ATOM 1480 N N . ALA A 1 187 ? -9.965 46.859 -7.212 1.00 35.22 187 ALA A N 1
ATOM 1481 C CA . ALA A 1 187 ? -11.015 47.880 -7.083 1.00 35.22 187 ALA A CA 1
ATOM 1482 C C . ALA A 1 187 ? -10.522 49.052 -6.219 1.00 35.22 187 ALA A C 1
ATOM 1484 O O . ALA A 1 187 ? -10.065 48.792 -5.083 1.00 35.22 187 ALA A O 1
#

Radius of gyration: 18.9 Å; chains: 1; bounding box: 45×62×50 Å

InterPro domains:
  IPR015590 Aldehyde dehydrogenase domain [PF00171] (59-148)
  IPR016161 Aldehyde/histidinol dehydrogenase [SSF53720] (23-139)
  IPR016162 Aldehyde dehydrogenase, N-terminal [G3DSA:3.40.605.10] (4-152)
  IPR044638 Aldehyde dehydrogenase family 7 member A1-like [PTHR43521] (3-149)